Protein AF-0000000068386068 (afdb_homodimer)

Nearest PDB structures (foldseek):
  3fgy-assembly1_B  TM=9.500E-01  e=4.836E-11  Paraburkholderia xenovorans LB400
  3dm8-assembly1_A-2  TM=8.246E-01  e=1.909E-09  Rhodopseudomonas palustris
  7vx2-assembly1_A  TM=8.074E-01  e=4.647E-09  Rhodococcus erythropolis
  7vwd-assembly1_D  TM=8.186E-01  e=6.632E-09  Rhodococcus erythropolis
  7vwd-assembly2_C  TM=7.713E-01  e=2.444E-08  Rhodococcus erythropolis

Secondary structure (DSSP, 8-state):
-----PPPHHHHHHHHHHHHHTT-HHHHHHTEEEEEEEEE-S-TTSTT-EEEEHHHHHHHHHHHHHHHEEEEEEEEEEEEEETTEEEEEEEEEEEETTT--EEEEEEEEEEEEETTEEEEEEEEEBHHHHHHHHS--/-----PPPHHHHHHHHHHHHHTT-HHHHHHTEEEEEEEEE-S-TTSTT-EEEEHHHHHHHHHHHHHHHEEEEEEEEEEEEEETTEEEEEEEEEEEETTT--EEEEEEEEEEEEETTEEEEEEEEEBHHHHHHHHS--

InterPro domains:
  IPR032710 NTF2-like domain superfamily [SSF54427] (7-135)
  IPR037401 SnoaL-like domain [PF12680] (13-120)

Structure (mmCIF, N/CA/C/O backbone):
data_AF-0000000068386068-model_v1
#
loop_
_entity.id
_entity.type
_entity.pdbx_description
1 polymer 'SnoaL-like domain-containing protein'
#
loop_
_atom_site.group_PDB
_atom_site.id
_atom_site.type_symbol
_atom_site.label_atom_id
_atom_site.label_alt_id
_atom_site.label_comp_id
_atom_site.label_asym_id
_atom_site.label_entity_id
_atom_site.label_seq_id
_atom_site.pdbx_PDB_ins_code
_atom_site.Cartn_x
_atom_site.Cartn_y
_atom_site.Cartn_z
_atom_site.occupancy
_atom_site.B_iso_or_equiv
_atom_site.auth_seq_id
_atom_site.auth_comp_id
_atom_site.auth_asym_id
_atom_site.auth_atom_id
_atom_site.pdbx_PDB_model_num
ATOM 1 N N . MET A 1 1 ? -37.094 -17.844 -14.398 1 37.16 1 MET A N 1
ATOM 2 C CA . MET A 1 1 ? -36 -16.906 -14.68 1 37.16 1 MET A CA 1
ATOM 3 C C . MET A 1 1 ? -34.875 -17.094 -13.688 1 37.16 1 MET A C 1
ATOM 5 O O . MET A 1 1 ? -35 -16.797 -12.5 1 37.16 1 MET A O 1
ATOM 9 N N . THR A 1 2 ? -34.25 -18.188 -13.617 1 42.31 2 THR A N 1
ATOM 10 C CA . THR A 1 2 ? -33.281 -18.594 -12.617 1 42.31 2 THR A CA 1
ATOM 11 C C . THR A 1 2 ? -32.312 -17.453 -12.297 1 42.31 2 THR A C 1
ATOM 13 O O . THR A 1 2 ? -31.625 -16.953 -13.188 1 42.31 2 THR A O 1
ATOM 16 N N . THR A 1 3 ? -32.656 -16.453 -11.633 1 43.44 3 THR A N 1
ATOM 17 C CA . THR A 1 3 ? -31.953 -15.227 -11.297 1 43.44 3 THR A CA 1
ATOM 18 C C . THR A 1 3 ? -30.484 -15.523 -10.992 1 43.44 3 THR A C 1
ATOM 20 O O . THR A 1 3 ? -30.172 -16.234 -10.031 1 43.44 3 THR A O 1
ATOM 23 N N . TYR A 1 4 ? -29.656 -16.109 -11.836 1 48.09 4 TYR A N 1
ATOM 24 C CA . TYR A 1 4 ? -28.234 -16.359 -11.734 1 48.09 4 TYR A CA 1
ATOM 25 C C . TYR A 1 4 ? -27.531 -15.242 -10.969 1 48.09 4 TYR A C 1
ATOM 27 O O . TYR A 1 4 ? -27.594 -14.078 -11.383 1 48.09 4 TYR A O 1
ATOM 35 N N . THR A 1 5 ? -27.734 -14.914 -9.75 1 61.75 5 THR A N 1
ATOM 36 C CA . THR A 1 5 ? -27.297 -13.836 -8.875 1 61.75 5 THR A CA 1
ATOM 37 C C . THR A 1 5 ? -25.797 -13.609 -9.016 1 61.75 5 THR A C 1
ATOM 39 O O . THR A 1 5 ? -25 -14.516 -8.766 1 61.75 5 THR A O 1
ATOM 42 N N . GLU A 1 6 ? -25.453 -12.797 -10 1 82.44 6 GLU A N 1
ATOM 43 C CA . GLU A 1 6 ? -24.078 -12.43 -10.336 1 82.44 6 GLU A CA 1
ATOM 44 C C . GLU A 1 6 ? -23.297 -11.992 -9.094 1 82.44 6 GLU A C 1
ATOM 46 O O . GLU A 1 6 ? -23.859 -11.336 -8.211 1 82.44 6 GLU A O 1
ATOM 51 N N . MET A 1 7 ? -22.25 -12.703 -8.883 1 92.31 7 MET A N 1
ATOM 52 C CA . MET A 1 7 ? -21.391 -12.359 -7.762 1 92.31 7 MET A CA 1
ATOM 53 C C . MET A 1 7 ? -21.094 -10.867 -7.734 1 92.31 7 MET A C 1
ATOM 55 O O . MET A 1 7 ? -20.875 -10.25 -8.781 1 92.31 7 MET A O 1
ATOM 59 N N . THR A 1 8 ? -21.234 -10.227 -6.535 1 96.25 8 THR A N 1
ATOM 60 C CA . THR A 1 8 ? -20.719 -8.875 -6.371 1 96.25 8 THR A CA 1
ATOM 61 C C . THR A 1 8 ? -19.203 -8.844 -6.566 1 96.25 8 THR A C 1
ATOM 63 O O . THR A 1 8 ? -18.547 -9.883 -6.48 1 96.25 8 THR A O 1
ATOM 66 N N . PRO A 1 9 ? -18.734 -7.711 -6.844 1 97.81 9 PRO A N 1
ATOM 67 C CA . PRO A 1 9 ? -17.281 -7.629 -6.957 1 97.81 9 PRO A CA 1
ATOM 68 C C . PRO A 1 9 ? -16.562 -8.164 -5.719 1 97.81 9 PRO A C 1
ATOM 70 O O . PRO A 1 9 ? -15.547 -8.852 -5.844 1 97.81 9 PRO A O 1
ATOM 73 N N . THR A 1 10 ? -17.047 -7.859 -4.543 1 97.81 10 THR A N 1
ATOM 74 C CA . THR A 1 10 ? -16.453 -8.367 -3.316 1 97.81 10 THR A CA 1
ATOM 75 C C . THR A 1 10 ? -16.469 -9.898 -3.307 1 97.81 10 THR A C 1
ATOM 77 O O . THR A 1 10 ? -15.461 -10.523 -2.951 1 97.81 10 THR A O 1
ATOM 80 N N . GLN A 1 11 ? -17.547 -10.484 -3.648 1 97.56 11 GLN A N 1
ATOM 81 C CA . GLN A 1 11 ? -17.641 -11.938 -3.686 1 97.56 11 GLN A CA 1
ATOM 82 C C . GLN A 1 11 ? -16.656 -12.531 -4.688 1 97.56 11 GLN A C 1
ATOM 84 O O . GLN A 1 11 ? -16.062 -13.578 -4.43 1 97.56 11 GLN A O 1
ATOM 89 N N . VAL A 1 12 ? -16.562 -11.867 -5.855 1 98 12 VAL A N 1
ATOM 90 C CA . VAL A 1 12 ? -15.617 -12.305 -6.871 1 98 12 VAL A CA 1
ATOM 91 C C . VAL A 1 12 ? -14.203 -12.305 -6.293 1 98 12 VAL A C 1
ATOM 93 O O . VAL A 1 12 ? -13.484 -13.297 -6.402 1 98 12 VAL A O 1
ATOM 96 N N . VAL A 1 13 ? -13.781 -11.25 -5.645 1 98.38 13 VAL A N 1
ATOM 97 C CA . VAL A 1 13 ? -12.43 -11.094 -5.109 1 98.38 13 VAL A CA 1
ATOM 98 C C . VAL A 1 13 ? -12.219 -12.07 -3.953 1 98.38 13 VAL A C 1
ATOM 100 O O . VAL A 1 13 ? -11.141 -12.656 -3.816 1 98.38 13 VAL A O 1
ATOM 103 N N . GLN A 1 14 ? -13.227 -12.219 -3.131 1 97.06 14 GLN A N 1
ATOM 104 C CA . GLN A 1 14 ? -13.125 -13.172 -2.031 1 97.06 14 GLN A CA 1
ATOM 105 C C . GLN A 1 14 ? -12.93 -14.594 -2.551 1 97.06 14 GLN A C 1
ATOM 107 O O . GLN A 1 14 ? -12.133 -15.359 -1.997 1 97.06 14 GLN A O 1
ATOM 112 N N . HIS A 1 15 ? -13.648 -14.914 -3.566 1 96.94 15 HIS A N 1
ATOM 113 C CA . HIS A 1 15 ? -13.477 -16.219 -4.184 1 96.94 15 HIS A CA 1
ATOM 114 C C . HIS A 1 15 ? -12.07 -16.391 -4.746 1 96.94 15 HIS A C 1
ATOM 116 O O . HIS A 1 15 ? -11.438 -17.438 -4.535 1 96.94 15 HIS A O 1
ATOM 122 N N . TYR A 1 16 ? -11.625 -15.383 -5.438 1 97.5 16 TYR A N 1
ATOM 123 C CA . TYR A 1 16 ? -10.258 -15.375 -5.934 1 97.5 16 TYR A CA 1
ATOM 124 C C . TYR A 1 16 ? -9.266 -15.609 -4.801 1 97.5 16 TYR A C 1
ATOM 126 O O . TYR A 1 16 ? -8.383 -16.469 -4.902 1 97.5 16 TYR A O 1
ATOM 134 N N . LEU A 1 17 ? -9.398 -14.922 -3.721 1 95.62 17 LEU A N 1
ATOM 135 C CA . LEU A 1 17 ? -8.469 -15.023 -2.602 1 95.62 17 LEU A CA 1
ATOM 136 C C . LEU A 1 17 ? -8.516 -16.406 -1.982 1 95.62 17 LEU A C 1
ATOM 138 O O . LEU A 1 17 ? -7.48 -16.953 -1.593 1 95.62 17 LEU A O 1
ATOM 142 N N . GLU A 1 18 ? -9.688 -16.953 -1.862 1 95.19 18 GLU A N 1
ATOM 143 C CA . GLU A 1 18 ? -9.844 -18.297 -1.304 1 95.19 18 GLU A CA 1
ATOM 144 C C . GLU A 1 18 ? -9.078 -19.328 -2.125 1 95.19 18 GLU A C 1
ATOM 146 O O . GLU A 1 18 ? -8.359 -20.156 -1.568 1 95.19 18 GLU A O 1
ATOM 151 N N . THR A 1 19 ? -9.227 -19.25 -3.414 1 95.31 19 THR A N 1
ATOM 152 C CA . THR A 1 19 ? -8.539 -20.188 -4.289 1 95.31 19 THR A CA 1
ATOM 153 C C . THR A 1 19 ? -7.027 -19.953 -4.262 1 95.31 19 THR A C 1
ATOM 155 O O . THR A 1 19 ? -6.246 -20.906 -4.309 1 95.31 19 THR A O 1
ATOM 158 N N . PHE A 1 20 ? -6.656 -18.688 -4.168 1 93.44 20 PHE A N 1
ATOM 159 C CA . PHE A 1 20 ? -5.246 -18.328 -4.098 1 93.44 20 PHE A CA 1
ATOM 160 C C . PHE A 1 20 ? -4.598 -18.906 -2.85 1 93.44 20 PHE A C 1
ATOM 162 O O . PHE A 1 20 ? -3.547 -19.547 -2.93 1 93.44 20 PHE A O 1
ATOM 169 N N . PHE A 1 21 ? -5.254 -18.844 -1.709 1 89.81 21 PHE A N 1
ATOM 170 C CA . PHE A 1 21 ? -4.699 -19.281 -0.433 1 89.81 21 PHE A CA 1
ATOM 171 C C . PHE A 1 21 ? -4.711 -20.797 -0.33 1 89.81 21 PHE A C 1
ATOM 173 O O . PHE A 1 21 ? -3.902 -21.391 0.394 1 89.81 21 PHE A O 1
ATOM 180 N N . LYS A 1 22 ? -5.559 -21.422 -1.056 1 92.12 22 LYS A N 1
ATOM 181 C CA . LYS A 1 22 ? -5.598 -22.875 -1.104 1 92.12 22 LYS A CA 1
ATOM 182 C C . LYS A 1 22 ? -4.562 -23.422 -2.084 1 92.12 22 LYS A C 1
ATOM 184 O O . LYS A 1 22 ? -4.41 -24.641 -2.225 1 92.12 22 LYS A O 1
ATOM 189 N N . LYS A 1 23 ? -3.928 -22.578 -2.771 1 92.38 23 LYS A N 1
ATOM 190 C CA . LYS A 1 23 ? -2.863 -22.891 -3.715 1 92.38 23 LYS A CA 1
ATOM 191 C C . LYS A 1 23 ? -3.395 -23.734 -4.879 1 92.38 23 LYS A C 1
ATOM 193 O O . LYS A 1 23 ? -2.699 -24.609 -5.387 1 92.38 23 LYS A O 1
ATOM 198 N N . ASP A 1 24 ? -4.652 -23.469 -5.164 1 94.81 24 ASP A N 1
ATOM 199 C CA . ASP A 1 24 ? -5.242 -24.078 -6.348 1 94.81 24 ASP A CA 1
ATOM 200 C C . ASP A 1 24 ? -5.012 -23.219 -7.586 1 94.81 24 ASP A C 1
ATOM 202 O O . ASP A 1 24 ? -5.84 -22.359 -7.91 1 94.81 24 ASP A O 1
ATOM 206 N N . VAL A 1 25 ? -3.975 -23.469 -8.336 1 96.56 25 VAL A N 1
ATOM 207 C CA . VAL A 1 25 ? -3.504 -22.594 -9.414 1 96.56 25 VAL A CA 1
ATOM 208 C C . VAL A 1 25 ? -4.566 -22.5 -10.5 1 96.56 25 VAL A C 1
ATOM 210 O O . VAL A 1 25 ? -4.934 -21.406 -10.922 1 96.56 25 VAL A O 1
ATOM 213 N N . GLU A 1 26 ? -5.074 -23.578 -10.922 1 97.31 26 GLU A N 1
ATOM 214 C CA . GLU A 1 26 ? -6.031 -23.578 -12.023 1 97.31 26 GLU A CA 1
ATOM 215 C C . GLU A 1 26 ? -7.312 -22.844 -11.641 1 97.31 26 GLU A C 1
ATOM 217 O O . GLU A 1 26 ? -7.82 -22.031 -12.422 1 97.31 26 GLU A O 1
ATOM 222 N N . LYS A 1 27 ? -7.84 -23.094 -10.5 1 97.69 27 LYS A N 1
ATOM 223 C CA . LYS A 1 27 ? -9.047 -22.406 -10.062 1 97.69 27 LYS A CA 1
ATOM 224 C C . LYS A 1 27 ? -8.797 -20.922 -9.891 1 97.69 27 LYS A C 1
ATOM 226 O O . LYS A 1 27 ? -9.68 -20.094 -10.148 1 97.69 27 LYS A O 1
ATOM 231 N N . THR A 1 28 ? -7.605 -20.578 -9.383 1 97.88 28 THR A N 1
ATOM 232 C CA . THR A 1 28 ? -7.258 -19.156 -9.234 1 97.88 28 THR A CA 1
ATOM 233 C C . THR A 1 28 ? -7.242 -18.469 -10.594 1 97.88 28 THR A C 1
ATOM 235 O O . THR A 1 28 ? -7.828 -17.391 -10.75 1 97.88 28 THR A O 1
ATOM 238 N N . LEU A 1 29 ? -6.621 -19.141 -11.547 1 98.38 29 LEU A N 1
ATOM 239 C CA . LEU A 1 29 ? -6.523 -18.547 -12.875 1 98.38 29 LEU A CA 1
ATOM 240 C C . LEU A 1 29 ? -7.906 -18.391 -13.508 1 98.38 29 LEU A C 1
ATOM 242 O O . LEU A 1 29 ? -8.148 -17.438 -14.258 1 98.38 29 LEU A O 1
ATOM 246 N N . GLN A 1 30 ? -8.844 -19.219 -13.188 1 97.94 30 GLN A N 1
ATOM 247 C CA . GLN A 1 30 ? -10.203 -19.141 -13.703 1 97.94 30 GLN A CA 1
ATOM 248 C C . GLN A 1 30 ? -10.938 -17.938 -13.148 1 97.94 30 GLN A C 1
ATOM 250 O O . GLN A 1 30 ? -11.945 -17.484 -13.719 1 97.94 30 GLN A O 1
ATOM 255 N N . CYS A 1 31 ? -10.516 -17.406 -12.023 1 98.44 31 CYS A N 1
ATOM 256 C CA . CYS A 1 31 ? -11.117 -16.234 -11.414 1 98.44 31 CYS A CA 1
ATOM 257 C C . CYS A 1 31 ? -10.641 -14.961 -12.109 1 98.44 31 CYS A C 1
ATOM 259 O O . CYS A 1 31 ? -11.133 -13.867 -11.82 1 98.44 31 CYS A O 1
ATOM 261 N N . LEU A 1 32 ? -9.703 -15.062 -13.055 1 98.75 32 LEU A N 1
ATOM 262 C CA . LEU A 1 32 ? -9.094 -13.898 -13.688 1 98.75 32 LEU A CA 1
ATOM 263 C C . LEU A 1 32 ? -9.562 -13.758 -15.133 1 98.75 32 LEU A C 1
ATOM 265 O O . LEU A 1 32 ? -9.797 -14.758 -15.82 1 98.75 32 LEU A O 1
ATOM 269 N N . THR A 1 33 ? -9.68 -12.539 -15.602 1 98.75 33 THR A N 1
ATOM 270 C CA . THR A 1 33 ? -9.891 -12.328 -17.031 1 98.75 33 THR A CA 1
ATOM 271 C C . THR A 1 33 ? -8.656 -12.75 -17.828 1 98.75 33 THR A C 1
ATOM 273 O O . THR A 1 33 ? -7.551 -12.805 -17.281 1 98.75 33 THR A O 1
ATOM 276 N N . GLU A 1 34 ? -8.766 -13.008 -19.078 1 98.38 34 GLU A N 1
ATOM 277 C CA . GLU A 1 34 ? -7.66 -13.445 -19.938 1 98.38 34 GLU A CA 1
ATOM 278 C C . GLU A 1 34 ? -6.586 -12.359 -20.031 1 98.38 34 GLU A C 1
ATOM 280 O O . GLU A 1 34 ? -5.395 -12.672 -20.141 1 98.38 34 GLU A O 1
ATOM 285 N N . ASP A 1 35 ? -7.016 -11.102 -19.938 1 98.62 35 ASP A N 1
ATOM 286 C CA . ASP A 1 35 ? -6.113 -9.969 -20.109 1 98.62 35 ASP A CA 1
ATOM 287 C C . ASP A 1 35 ? -5.797 -9.312 -18.766 1 98.62 35 ASP A C 1
ATOM 289 O O . ASP A 1 35 ? -5.523 -8.117 -18.703 1 98.62 35 ASP A O 1
ATOM 293 N N . VAL A 1 36 ? -5.887 -10.047 -17.719 1 98.88 36 VAL A N 1
ATOM 294 C CA . VAL A 1 36 ? -5.664 -9.516 -16.375 1 98.88 36 VAL A CA 1
ATOM 295 C C . VAL A 1 36 ? -4.332 -8.773 -16.312 1 98.88 36 VAL A C 1
ATOM 297 O O . VAL A 1 36 ? -3.348 -9.211 -16.922 1 98.88 36 VAL A O 1
ATOM 300 N N . VAL A 1 37 ? -4.309 -7.633 -15.695 1 98.88 37 VAL A N 1
ATOM 301 C CA . VAL A 1 37 ? -3.098 -6.887 -15.367 1 98.88 37 VAL A CA 1
ATOM 302 C C . VAL A 1 37 ? -2.738 -7.098 -13.898 1 98.88 37 VAL A C 1
ATOM 304 O O . VAL A 1 37 ? -3.553 -6.832 -13.016 1 98.88 37 VAL A O 1
ATOM 307 N N . TRP A 1 38 ? -1.548 -7.582 -13.656 1 98.69 38 TRP A N 1
ATOM 308 C CA . TRP A 1 38 ? -1.066 -7.98 -12.336 1 98.69 38 TRP A CA 1
ATOM 309 C C . TRP A 1 38 ? 0.192 -7.203 -11.961 1 98.69 38 TRP A C 1
ATOM 311 O O . TRP A 1 38 ? 1.246 -7.387 -12.57 1 98.69 38 TRP A O 1
ATOM 321 N N . LYS A 1 39 ? 0.017 -6.395 -10.883 1 98.81 39 LYS A N 1
ATOM 322 C CA . LYS A 1 39 ? 1.083 -5.445 -10.578 1 98.81 39 LYS A CA 1
ATOM 323 C C . LYS A 1 39 ? 1.538 -5.586 -9.125 1 98.81 39 LYS A C 1
ATOM 325 O O . LYS A 1 39 ? 0.711 -5.621 -8.211 1 98.81 39 LYS A O 1
ATOM 330 N N . VAL A 1 40 ? 2.787 -5.715 -8.914 1 98.62 40 VAL A N 1
ATOM 331 C CA . VAL A 1 40 ? 3.453 -5.59 -7.621 1 98.62 40 VAL A CA 1
ATOM 332 C C . VAL A 1 40 ? 4.668 -4.676 -7.75 1 98.62 40 VAL A C 1
ATOM 334 O O . VAL A 1 40 ? 5.617 -4.992 -8.469 1 98.62 40 VAL A O 1
ATOM 337 N N . GLN A 1 41 ? 4.715 -3.553 -7.121 1 97.94 41 GLN A N 1
ATOM 338 C CA . GLN A 1 41 ? 5.84 -2.625 -7.176 1 97.94 41 GLN A CA 1
ATOM 339 C C . GLN A 1 41 ? 6.918 -3.002 -6.164 1 97.94 41 GLN A C 1
ATOM 341 O O . GLN A 1 41 ? 6.625 -3.627 -5.141 1 97.94 41 GLN A O 1
ATOM 346 N N . GLY A 1 42 ? 8.156 -2.625 -6.457 1 98.5 42 GLY A N 1
ATOM 347 C CA . GLY A 1 42 ? 9.289 -2.906 -5.59 1 98.5 42 GLY A CA 1
ATOM 348 C C . GLY A 1 42 ? 10.586 -3.1 -6.348 1 98.5 42 GLY A C 1
ATOM 349 O O . GLY A 1 42 ? 10.758 -2.566 -7.445 1 98.5 42 GLY A O 1
ATOM 350 N N . ALA A 1 43 ? 11.422 -3.836 -5.734 1 98.56 43 ALA A N 1
ATOM 351 C CA . ALA A 1 43 ? 12.75 -4.062 -6.301 1 98.56 43 ALA A CA 1
ATOM 352 C C . ALA A 1 43 ? 12.711 -5.117 -7.402 1 98.56 43 ALA A C 1
ATOM 354 O O . ALA A 1 43 ? 12.25 -6.242 -7.176 1 98.56 43 ALA A O 1
ATOM 355 N N . SER A 1 44 ? 13.32 -4.805 -8.5 1 97.25 44 SER A N 1
ATOM 356 C CA . SER A 1 44 ? 13.211 -5.664 -9.672 1 97.25 44 SER A CA 1
ATOM 357 C C . SER A 1 44 ? 13.961 -6.977 -9.477 1 97.25 44 SER A C 1
ATOM 359 O O . SER A 1 44 ? 13.727 -7.949 -10.195 1 97.25 44 SER A O 1
ATOM 361 N N . ASP A 1 45 ? 14.828 -7.004 -8.531 1 96.81 45 ASP A N 1
ATOM 362 C CA . ASP A 1 45 ? 15.594 -8.227 -8.305 1 96.81 45 ASP A CA 1
ATOM 363 C C . ASP A 1 45 ? 14.867 -9.164 -7.34 1 96.81 45 ASP A C 1
ATOM 365 O O . ASP A 1 45 ? 15.359 -10.25 -7.031 1 96.81 45 ASP A O 1
ATOM 369 N N . VAL A 1 46 ? 13.789 -8.812 -6.82 1 98.06 46 VAL A N 1
ATOM 370 C CA . VAL A 1 46 ? 12.906 -9.695 -6.062 1 98.06 46 VAL A CA 1
ATOM 371 C C . VAL A 1 46 ? 11.969 -10.438 -7.016 1 98.06 46 VAL A C 1
ATOM 373 O O . VAL A 1 46 ? 11.281 -9.82 -7.828 1 98.06 46 VAL A O 1
ATOM 376 N N . PRO A 1 47 ? 11.891 -11.664 -6.973 1 97 47 PRO A N 1
ATOM 377 C 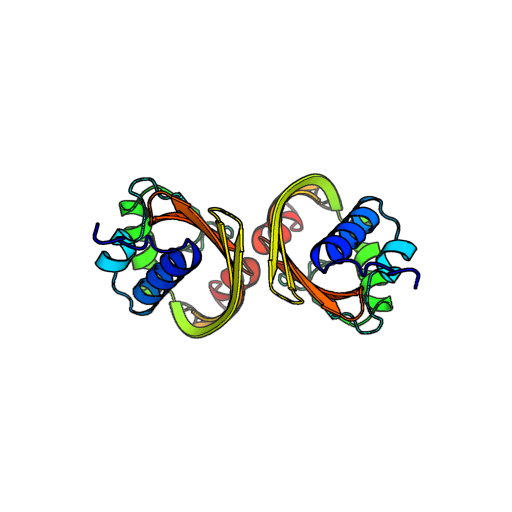CA . PRO A 1 47 ? 11.258 -12.492 -7.996 1 97 47 PRO A CA 1
ATOM 378 C C . PRO A 1 47 ? 9.789 -12.133 -8.219 1 97 47 PRO A C 1
ATOM 380 O O . PRO A 1 47 ? 9.266 -12.281 -9.328 1 97 47 PRO A O 1
ATOM 383 N N . THR A 1 48 ? 9.062 -11.688 -7.262 1 96.88 48 THR A N 1
ATOM 384 C CA . THR A 1 48 ? 7.621 -11.508 -7.344 1 96.88 48 THR A CA 1
ATOM 385 C C . THR A 1 48 ? 7.273 -10.055 -7.676 1 96.88 48 THR A C 1
ATOM 387 O O . THR A 1 48 ? 6.102 -9.68 -7.691 1 96.88 48 THR A O 1
ATOM 390 N N . ILE A 1 49 ? 8.297 -9.234 -7.898 1 98.44 49 ILE A N 1
ATOM 391 C CA . ILE A 1 49 ? 8.062 -7.828 -8.195 1 98.44 49 ILE A CA 1
ATOM 392 C C . ILE A 1 49 ? 7.945 -7.633 -9.703 1 98.44 49 ILE A C 1
ATOM 394 O O . ILE A 1 49 ? 8.664 -8.273 -10.477 1 98.44 49 ILE A O 1
ATOM 398 N N . GLY A 1 50 ? 7.004 -6.777 -10.117 1 98.06 50 GLY A N 1
ATOM 399 C CA . GLY A 1 50 ? 6.906 -6.402 -11.516 1 98.06 50 GLY A CA 1
ATOM 400 C C . GLY A 1 50 ? 5.48 -6.414 -12.039 1 98.06 50 GLY A C 1
ATOM 401 O O . GLY A 1 50 ? 4.531 -6.547 -11.266 1 98.06 50 GLY A O 1
ATOM 402 N N . LEU A 1 51 ? 5.395 -6.148 -13.312 1 98.44 51 LEU A N 1
ATOM 403 C CA . LEU A 1 51 ? 4.121 -6.105 -14.023 1 98.44 51 LEU A CA 1
ATOM 404 C C . LEU A 1 51 ? 3.943 -7.344 -14.898 1 98.44 51 LEU A C 1
ATOM 406 O O . LEU A 1 51 ? 4.84 -7.703 -15.664 1 98.44 51 LEU A O 1
ATOM 410 N N . ARG A 1 52 ? 2.82 -8.062 -14.672 1 98.56 52 ARG A N 1
ATOM 411 C CA . ARG A 1 52 ? 2.451 -9.227 -15.469 1 98.56 52 ARG A CA 1
ATOM 412 C C . ARG A 1 52 ? 1.171 -8.969 -16.266 1 98.56 52 ARG A C 1
ATOM 414 O O . ARG A 1 52 ? 0.277 -8.258 -15.789 1 98.56 52 ARG A O 1
ATOM 421 N N . HIS A 1 53 ? 1.152 -9.57 -17.422 1 98.69 53 HIS A N 1
ATOM 422 C CA . HIS A 1 53 ? -0.015 -9.453 -18.297 1 98.69 53 HIS A CA 1
ATOM 423 C C . HIS A 1 53 ? -0.537 -10.82 -18.703 1 98.69 53 HIS A C 1
ATOM 425 O O . HIS A 1 53 ? 0.203 -11.625 -19.281 1 98.69 53 HIS A O 1
ATOM 431 N N . GLY A 1 54 ? -1.816 -11.008 -18.375 1 98.75 54 GLY A N 1
ATOM 432 C CA . GLY A 1 54 ? -2.473 -12.234 -18.812 1 98.75 54 GLY A CA 1
ATOM 433 C C . GLY A 1 54 ? -2.277 -13.383 -17.844 1 98.75 54 GLY A C 1
ATOM 434 O O . GLY A 1 54 ? -1.396 -13.336 -16.984 1 98.75 54 GLY A O 1
ATOM 435 N N . ARG A 1 55 ? -3.1 -14.43 -18.031 1 98.56 55 ARG A N 1
ATOM 436 C CA . ARG A 1 55 ? -3.166 -15.555 -17.109 1 98.56 55 ARG A CA 1
ATOM 437 C C . ARG A 1 55 ? -1.86 -16.344 -17.109 1 98.56 55 ARG A C 1
ATOM 439 O O . ARG A 1 55 ? -1.427 -16.844 -16.062 1 98.56 55 ARG A O 1
ATOM 446 N N . ASP A 1 56 ? -1.224 -16.438 -18.234 1 98.31 56 ASP A N 1
ATOM 447 C CA . ASP A 1 56 ? 0.006 -17.219 -18.312 1 98.31 56 ASP A CA 1
ATOM 448 C C . ASP A 1 56 ? 1.11 -16.594 -17.469 1 98.31 56 ASP A C 1
ATOM 450 O O . ASP A 1 56 ? 1.8 -17.297 -16.734 1 98.31 56 ASP A O 1
ATOM 454 N N . GLN A 1 57 ? 1.252 -15.312 -17.562 1 98.56 57 GLN A N 1
ATOM 455 C CA . GLN A 1 57 ? 2.283 -14.664 -16.75 1 98.56 57 GLN A CA 1
ATOM 456 C C . GLN A 1 57 ? 1.932 -14.703 -15.273 1 98.56 57 GLN A C 1
ATOM 458 O O . GLN A 1 57 ? 2.82 -14.781 -14.422 1 98.56 57 GLN A O 1
ATOM 463 N N . VAL A 1 58 ? 0.66 -14.625 -14.961 1 98.5 58 VAL A N 1
ATOM 464 C CA . VAL A 1 58 ? 0.244 -14.742 -13.57 1 98.5 58 VAL A CA 1
ATOM 465 C C . VAL A 1 58 ? 0.539 -16.141 -13.055 1 98.5 58 VAL A C 1
ATOM 467 O O . VAL A 1 58 ? 0.973 -16.312 -11.914 1 98.5 58 VAL A O 1
ATOM 470 N N . ARG A 1 59 ? 0.312 -17.141 -13.922 1 98.12 59 ARG A N 1
ATOM 471 C CA . ARG A 1 59 ? 0.685 -18.5 -13.57 1 98.12 59 ARG A CA 1
ATOM 472 C C . ARG A 1 59 ? 2.16 -18.578 -13.195 1 98.12 59 ARG A C 1
ATOM 474 O O . ARG A 1 59 ? 2.516 -19.188 -12.18 1 98.12 59 ARG A O 1
ATOM 481 N N . ASP A 1 60 ? 2.99 -18 -14.016 1 97.69 60 ASP A N 1
ATOM 482 C CA . ASP A 1 60 ? 4.426 -17.984 -13.742 1 97.69 60 ASP A CA 1
ATOM 483 C C . ASP A 1 60 ? 4.715 -17.312 -12.398 1 97.69 60 ASP A C 1
ATOM 485 O O . ASP A 1 60 ? 5.562 -17.781 -11.633 1 97.69 60 ASP A O 1
ATOM 489 N N . TRP A 1 61 ? 4.07 -16.203 -12.164 1 97.25 61 TRP A N 1
ATOM 490 C CA . TRP A 1 61 ? 4.227 -15.484 -10.906 1 97.25 61 TRP A CA 1
ATOM 491 C C . TRP A 1 61 ? 3.824 -16.359 -9.727 1 97.25 61 TRP A C 1
ATOM 493 O O . TRP A 1 61 ? 4.531 -16.422 -8.719 1 97.25 61 TRP A O 1
ATOM 503 N N . MET A 1 62 ? 2.68 -17.031 -9.82 1 97 62 MET A N 1
ATOM 504 C CA . MET A 1 62 ? 2.176 -17.891 -8.75 1 97 62 MET A CA 1
ATOM 505 C C . MET A 1 62 ? 3.162 -19.016 -8.43 1 97 62 MET A C 1
ATOM 507 O O . MET A 1 62 ? 3.283 -19.438 -7.281 1 97 62 MET A O 1
ATOM 511 N N . ALA A 1 63 ? 3.887 -19.422 -9.438 1 96.25 63 ALA A N 1
ATOM 512 C CA . ALA A 1 63 ? 4.855 -20.5 -9.258 1 96.25 63 ALA A CA 1
ATOM 513 C C . ALA A 1 63 ? 6.066 -20.016 -8.461 1 96.25 63 ALA A C 1
ATOM 515 O O . ALA A 1 63 ? 6.762 -20.812 -7.832 1 96.25 63 ALA A O 1
ATOM 516 N N . LEU A 1 64 ? 6.301 -18.766 -8.484 1 96.38 64 LEU A N 1
ATOM 517 C CA . LEU A 1 64 ? 7.453 -18.203 -7.793 1 96.38 64 LEU A CA 1
ATOM 518 C C . LEU A 1 64 ? 7.199 -18.109 -6.289 1 96.38 64 LEU A C 1
ATOM 520 O O . LEU A 1 64 ? 8.141 -18.156 -5.492 1 96.38 64 LEU A O 1
ATOM 524 N N . PHE A 1 65 ? 6.008 -18 -5.898 1 94.69 65 PHE A N 1
ATOM 525 C CA . PHE A 1 65 ? 5.672 -17.688 -4.516 1 94.69 65 PHE A CA 1
ATOM 526 C C . PHE A 1 65 ? 6.086 -18.812 -3.58 1 94.69 65 PHE A C 1
ATOM 528 O O . PHE A 1 65 ? 6.875 -18.594 -2.656 1 94.69 65 PHE A O 1
ATOM 535 N N . PRO A 1 66 ? 5.684 -20.094 -3.832 1 93.75 66 PRO A N 1
ATOM 536 C CA . PRO A 1 66 ? 6.047 -21.156 -2.895 1 93.75 66 PRO A CA 1
ATOM 537 C C . PRO A 1 66 ? 7.543 -21.453 -2.895 1 93.75 66 PRO A C 1
ATOM 539 O O . PRO A 1 66 ? 8.062 -22.016 -1.927 1 93.75 66 PRO A O 1
ATOM 542 N N . VAL A 1 67 ? 8.25 -21.078 -3.941 1 96.44 67 VAL A N 1
ATOM 543 C CA . VAL A 1 67 ? 9.688 -21.297 -4.043 1 96.44 67 VAL A CA 1
ATOM 544 C C . VAL A 1 67 ? 10.43 -20.297 -3.16 1 96.44 67 VAL A C 1
ATOM 546 O O . VAL A 1 67 ? 11.453 -20.625 -2.562 1 96.44 67 VAL A O 1
ATOM 549 N N . ASN A 1 68 ? 9.805 -19.172 -2.98 1 98.06 68 ASN A N 1
ATOM 550 C CA . ASN A 1 68 ? 10.562 -18.078 -2.369 1 98.06 68 ASN A CA 1
ATOM 551 C C . ASN A 1 68 ? 10.016 -17.719 -0.988 1 98.06 68 ASN A C 1
ATOM 553 O O . ASN A 1 68 ? 10.734 -17.156 -0.159 1 98.06 68 ASN A O 1
ATOM 557 N N . PHE A 1 69 ? 8.789 -18.062 -0.752 1 97.69 69 PHE A N 1
ATOM 558 C CA . PHE A 1 69 ? 8.125 -17.594 0.459 1 97.69 69 PHE A CA 1
ATOM 559 C C . PHE A 1 69 ? 7.535 -18.766 1.241 1 97.69 69 PHE A C 1
ATOM 561 O O . PHE A 1 69 ? 7 -19.703 0.653 1 97.69 69 PHE A O 1
ATOM 568 N N . GLU A 1 70 ? 7.594 -18.688 2.525 1 97.69 70 GLU A N 1
ATOM 569 C CA . GLU A 1 70 ? 6.82 -19.484 3.477 1 97.69 70 GLU A CA 1
ATOM 570 C C . GLU A 1 70 ? 5.805 -18.625 4.219 1 97.69 70 GLU A C 1
ATOM 572 O O . GLU A 1 70 ? 6.168 -17.859 5.117 1 97.69 70 GLU A O 1
ATOM 577 N N . PRO A 1 71 ? 4.574 -18.719 3.824 1 96.88 71 PRO A N 1
ATOM 578 C CA . PRO A 1 71 ? 3.568 -17.938 4.551 1 96.88 71 PRO A CA 1
ATOM 579 C C . PRO A 1 71 ? 3.434 -18.359 6.012 1 96.88 71 PRO A C 1
ATOM 581 O O . PRO A 1 71 ? 3.311 -19.562 6.301 1 96.88 71 PRO A O 1
ATOM 584 N N . LEU A 1 72 ? 3.445 -17.406 6.918 1 98 72 LEU A N 1
ATOM 585 C CA . LEU A 1 72 ? 3.342 -17.703 8.344 1 98 72 LEU A CA 1
ATOM 586 C C . LEU A 1 72 ? 2.031 -17.156 8.914 1 98 72 LEU A C 1
ATOM 588 O O . LEU A 1 72 ? 1.425 -17.781 9.781 1 98 72 LEU A O 1
ATOM 592 N N . ASP A 1 73 ? 1.64 -16.031 8.453 1 97.69 73 ASP A N 1
ATOM 593 C CA . ASP A 1 73 ? 0.4 -15.391 8.891 1 97.69 73 ASP A CA 1
ATOM 594 C C . ASP A 1 73 ? -0.146 -14.461 7.812 1 97.69 73 ASP A C 1
ATOM 596 O O . ASP A 1 73 ? 0.621 -13.867 7.047 1 97.69 73 ASP A O 1
ATOM 600 N N . PHE A 1 74 ? -1.415 -14.383 7.691 1 96.75 74 PHE A N 1
ATOM 601 C CA . PHE A 1 74 ? -2.123 -13.492 6.781 1 96.75 74 PHE A CA 1
ATOM 602 C C . PHE A 1 74 ? -3.479 -13.094 7.355 1 96.75 74 PHE A C 1
ATOM 604 O O . PHE A 1 74 ? -4.359 -13.938 7.527 1 96.75 74 PHE A O 1
ATOM 611 N N . GLN A 1 75 ? -3.664 -11.867 7.551 1 97.69 75 GLN A N 1
ATOM 612 C CA . GLN A 1 75 ? -4.879 -11.375 8.188 1 97.69 75 GLN A CA 1
ATOM 613 C C . GLN A 1 75 ? -5.539 -10.289 7.34 1 97.69 75 GLN A C 1
ATOM 615 O O . GLN A 1 75 ? -4.938 -9.242 7.082 1 97.69 75 GLN A O 1
ATOM 620 N N . VAL A 1 76 ? -6.715 -10.539 6.938 1 97.19 76 VAL A N 1
ATOM 621 C CA . VAL A 1 76 ? -7.539 -9.523 6.293 1 97.19 76 VAL A CA 1
ATOM 622 C C . VAL A 1 76 ? -8.242 -8.68 7.359 1 97.19 76 VAL A C 1
ATOM 624 O O . VAL A 1 76 ? -8.961 -9.219 8.211 1 97.19 76 VAL A O 1
ATOM 627 N N . GLU A 1 77 ? -7.977 -7.441 7.328 1 97.81 77 GLU A N 1
ATOM 628 C CA . GLU A 1 77 ? -8.602 -6.543 8.297 1 97.81 77 GLU A CA 1
ATOM 629 C C . GLU A 1 77 ? -9.969 -6.074 7.816 1 97.81 77 GLU A C 1
ATOM 631 O O . GLU A 1 77 ? -10.938 -6.09 8.57 1 97.81 77 GLU A O 1
ATOM 636 N N . ARG A 1 78 ? -10.047 -5.641 6.582 1 98 78 ARG A N 1
ATOM 637 C CA . ARG A 1 78 ? -11.273 -5.074 6.035 1 98 78 ARG A CA 1
ATOM 638 C C . ARG A 1 78 ? -11.281 -5.152 4.512 1 98 78 ARG A C 1
ATOM 640 O O . ARG A 1 78 ? -10.227 -5.105 3.877 1 98 78 ARG A O 1
ATOM 647 N N . THR A 1 79 ? -12.438 -5.297 3.941 1 98.19 79 THR A N 1
ATOM 648 C CA . THR A 1 79 ? -12.672 -5.258 2.502 1 98.19 79 THR A CA 1
ATOM 649 C C . THR A 1 79 ? -13.57 -4.082 2.131 1 98.19 79 THR A C 1
ATOM 651 O O . THR A 1 79 ? -14.562 -3.811 2.814 1 98.19 79 THR A O 1
ATOM 654 N N . PHE A 1 80 ? -13.18 -3.355 1.083 1 98.56 80 PHE A N 1
ATOM 655 C CA . PHE A 1 80 ? -13.914 -2.201 0.574 1 98.56 80 PHE A CA 1
ATOM 656 C C . PHE A 1 80 ? -14.352 -2.432 -0.867 1 98.56 80 PHE A C 1
ATOM 658 O O . PHE A 1 80 ? -13.594 -2.982 -1.671 1 98.56 80 PHE A O 1
ATOM 665 N N . GLU A 1 81 ? -15.555 -1.973 -1.133 1 98.06 81 GLU A N 1
ATOM 666 C CA . GLU A 1 81 ? -16.078 -2.076 -2.494 1 98.06 81 GLU A CA 1
ATOM 667 C C . GLU A 1 81 ? -16.578 -0.729 -2.996 1 98.06 81 GLU A C 1
ATOM 669 O O . GLU A 1 81 ? -17.219 0.015 -2.252 1 98.06 81 GLU A O 1
ATOM 674 N N . SER A 1 82 ? -16.219 -0.34 -4.168 1 97.19 82 SER A N 1
ATOM 675 C CA . SER A 1 82 ? -16.75 0.814 -4.887 1 97.19 82 SER A CA 1
ATOM 676 C C . SER A 1 82 ? -16.875 0.526 -6.379 1 97.19 82 SER A C 1
ATOM 678 O O . SER A 1 82 ? -15.898 0.641 -7.121 1 97.19 82 SER A O 1
ATOM 680 N N . GLY A 1 83 ? -18.062 0.281 -6.789 1 96.06 83 GLY A N 1
ATOM 681 C CA . GLY A 1 83 ? -18.266 -0.071 -8.188 1 96.06 83 GLY A CA 1
ATOM 682 C C . GLY A 1 83 ? -17.578 -1.37 -8.578 1 96.06 83 GLY A C 1
ATOM 683 O O . GLY A 1 83 ? -17.875 -2.422 -8 1 96.06 83 GLY A O 1
ATOM 684 N N . ASP A 1 84 ? -16.672 -1.23 -9.484 1 97.75 84 ASP A N 1
ATOM 685 C CA . ASP A 1 84 ? -16 -2.395 -10.055 1 97.75 84 ASP A CA 1
ATOM 686 C C . ASP A 1 84 ? -14.672 -2.666 -9.352 1 97.75 84 ASP A C 1
ATOM 688 O O . ASP A 1 84 ? -13.875 -3.494 -9.805 1 97.75 84 ASP A O 1
ATOM 692 N N . LYS A 1 85 ? -14.406 -1.957 -8.289 1 98.62 85 LYS A N 1
ATOM 693 C CA . LYS A 1 85 ? -13.125 -2.119 -7.602 1 98.62 85 LYS A CA 1
ATOM 694 C C . LYS A 1 85 ? -13.336 -2.588 -6.164 1 98.62 85 LYS A C 1
ATOM 696 O O . LYS A 1 85 ? -14.32 -2.217 -5.523 1 98.62 85 LYS A O 1
ATOM 701 N N . VAL A 1 86 ? -12.469 -3.379 -5.742 1 98.75 86 VAL A N 1
ATOM 702 C CA . VAL A 1 86 ? -12.406 -3.881 -4.375 1 98.75 86 VAL A CA 1
ATOM 703 C C . VAL A 1 86 ? -11.008 -3.67 -3.805 1 98.75 86 VAL A C 1
ATOM 705 O O . VAL A 1 86 ? -10.008 -3.918 -4.488 1 98.75 86 VAL A O 1
ATOM 708 N N . VAL A 1 87 ? -10.914 -3.143 -2.631 1 98.88 87 VAL A N 1
ATOM 709 C CA . VAL A 1 87 ? -9.656 -3.055 -1.905 1 98.88 87 VAL A CA 1
ATOM 710 C C . VAL A 1 87 ? -9.727 -3.904 -0.639 1 98.88 87 VAL A C 1
ATOM 712 O O . VAL A 1 87 ? -10.688 -3.811 0.126 1 98.88 87 VAL A O 1
ATOM 715 N N . ILE A 1 88 ? -8.766 -4.73 -0.469 1 98.69 88 ILE A N 1
ATOM 716 C CA . ILE A 1 88 ? -8.586 -5.492 0.762 1 98.69 88 ILE A CA 1
ATOM 717 C C . ILE A 1 88 ? -7.359 -4.984 1.51 1 98.69 88 ILE A C 1
ATOM 719 O O . ILE A 1 88 ? -6.293 -4.809 0.915 1 98.69 88 ILE A O 1
ATOM 723 N N . ILE A 1 89 ? -7.52 -4.715 2.77 1 98.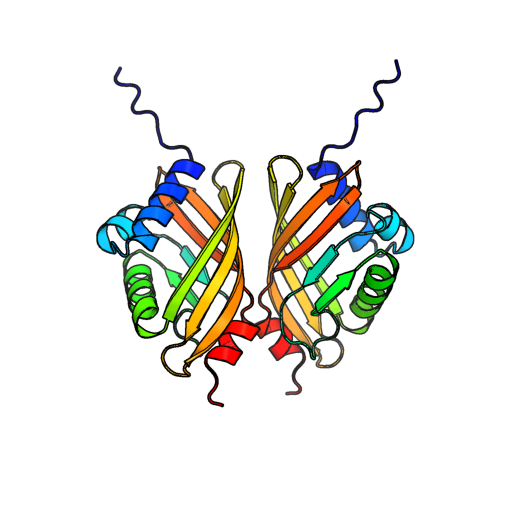88 89 ILE A N 1
ATOM 724 C CA . ILE A 1 89 ? -6.375 -4.301 3.572 1 98.88 89 ILE A CA 1
ATOM 725 C C . ILE A 1 89 ? -6.141 -5.305 4.695 1 98.88 89 ILE A C 1
ATOM 727 O O . ILE A 1 89 ? -7.055 -6.027 5.094 1 98.88 89 ILE A O 1
ATOM 731 N N . GLY A 1 90 ? -4.953 -5.387 5.188 1 98.56 90 GLY A N 1
ATOM 732 C CA . GLY A 1 90 ? -4.555 -6.277 6.266 1 98.56 90 GLY A CA 1
ATOM 733 C C . GLY A 1 90 ? -3.061 -6.266 6.527 1 98.56 90 GLY A C 1
ATOM 734 O O . GLY A 1 90 ? -2.389 -5.258 6.293 1 98.56 90 GLY A O 1
ATOM 735 N N . ASN A 1 91 ? -2.635 -7.309 7.129 1 98.81 91 ASN A N 1
ATOM 736 C CA . ASN A 1 91 ? -1.217 -7.52 7.395 1 98.81 91 ASN A CA 1
ATOM 737 C C . ASN A 1 91 ? -0.827 -8.984 7.23 1 98.81 91 ASN A C 1
ATOM 739 O O . ASN A 1 91 ? -1.688 -9.867 7.25 1 98.81 91 ASN A O 1
ATOM 743 N N . PHE A 1 92 ? 0.458 -9.188 7.012 1 98.5 92 PHE A N 1
ATOM 744 C CA . PHE A 1 92 ? 0.918 -10.562 6.84 1 98.5 92 PHE A CA 1
ATOM 745 C C . PHE A 1 92 ? 2.352 -10.719 7.336 1 98.5 92 PHE A C 1
ATOM 747 O O . PHE A 1 92 ? 3.023 -9.727 7.629 1 98.5 92 PHE A O 1
ATOM 754 N N . LYS A 1 93 ? 2.756 -11.961 7.582 1 98.75 93 LYS A N 1
ATOM 755 C CA . LYS A 1 93 ? 4.117 -12.391 7.883 1 98.75 93 LYS A CA 1
ATOM 756 C C . LYS A 1 93 ? 4.531 -13.57 7 1 98.75 93 LYS A C 1
ATOM 758 O O . LYS A 1 93 ? 3.818 -14.57 6.918 1 98.75 93 LYS A O 1
ATOM 763 N N . HIS A 1 94 ? 5.602 -13.406 6.246 1 98.5 94 HIS A N 1
ATOM 764 C CA . HIS A 1 94 ? 6.227 -14.477 5.473 1 98.5 94 HIS A CA 1
ATOM 765 C C . HIS A 1 94 ? 7.68 -14.68 5.891 1 98.5 94 HIS A C 1
ATOM 767 O O . HIS A 1 94 ? 8.312 -13.758 6.414 1 98.5 94 HIS A O 1
ATOM 773 N N . ARG A 1 95 ? 8.141 -15.875 5.723 1 98.75 95 ARG A N 1
ATOM 774 C CA . ARG A 1 95 ? 9.57 -16.156 5.805 1 98.75 95 ARG A CA 1
ATOM 775 C C . ARG A 1 95 ? 10.172 -16.344 4.414 1 98.75 95 ARG A C 1
ATOM 777 O O . ARG A 1 95 ? 9.633 -17.094 3.594 1 98.75 95 ARG A O 1
ATOM 784 N N . ILE A 1 96 ? 11.219 -15.602 4.152 1 98.69 96 ILE A N 1
ATOM 785 C CA . ILE A 1 96 ? 11.922 -15.773 2.887 1 98.69 96 ILE A CA 1
ATOM 786 C C . ILE A 1 96 ? 12.773 -17.031 2.936 1 98.69 96 ILE A C 1
ATOM 788 O O . ILE A 1 96 ? 13.656 -17.172 3.785 1 98.69 96 ILE A O 1
ATOM 792 N N . ARG A 1 97 ? 12.594 -17.906 2.029 1 98.25 97 ARG A N 1
ATOM 793 C CA . ARG A 1 97 ? 13.203 -19.234 2.109 1 98.25 97 ARG A CA 1
ATOM 794 C C . ARG A 1 97 ? 14.711 -19.156 1.903 1 98.25 97 ARG A C 1
ATOM 796 O O . ARG A 1 97 ? 15.477 -19.828 2.602 1 98.25 97 ARG A O 1
ATOM 803 N N . ARG A 1 98 ? 15.18 -18.344 1.025 1 97 98 ARG A N 1
ATOM 804 C CA . ARG A 1 98 ? 16.594 -18.281 0.663 1 97 98 ARG A CA 1
ATOM 805 C C . ARG A 1 98 ? 17.422 -17.719 1.807 1 97 98 ARG A C 1
ATOM 807 O O . ARG A 1 98 ? 18.562 -18.141 2.027 1 97 98 ARG A O 1
ATOM 814 N N . THR A 1 99 ? 16.891 -16.828 2.598 1 98.19 99 THR A N 1
ATOM 815 C CA . THR A 1 99 ? 17.688 -16.141 3.615 1 98.19 99 THR A CA 1
ATOM 816 C C . THR A 1 99 ? 17.266 -16.578 5.016 1 98.19 99 THR A C 1
ATOM 818 O O . THR A 1 99 ? 17.984 -16.344 5.988 1 98.19 99 THR A O 1
ATOM 821 N N . GLY A 1 100 ? 16.047 -17.078 5.082 1 98.31 100 GL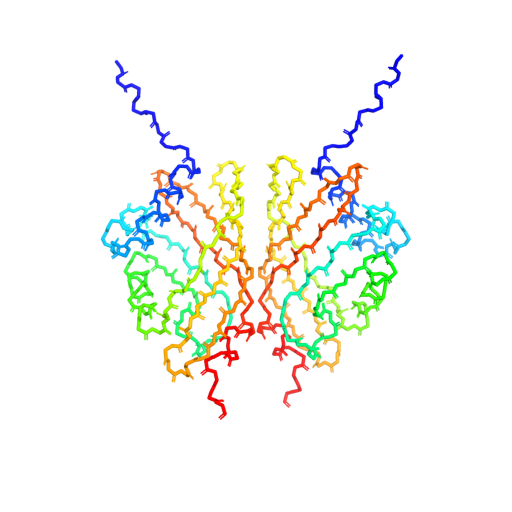Y A N 1
ATOM 822 C CA . GLY A 1 100 ? 15.492 -17.469 6.375 1 98.31 100 GLY A CA 1
ATOM 823 C C . GLY A 1 100 ? 14.93 -16.281 7.156 1 98.31 100 GLY A C 1
ATOM 824 O O . GLY A 1 100 ? 14.445 -16.453 8.273 1 98.31 100 GLY A O 1
ATOM 825 N N . LYS A 1 101 ? 14.93 -15.117 6.652 1 98.56 101 LYS A N 1
ATOM 826 C CA . LYS A 1 101 ? 14.484 -13.906 7.34 1 98.56 101 LYS A CA 1
ATOM 827 C C . LYS A 1 101 ? 12.969 -13.734 7.227 1 98.56 101 LYS A C 1
ATOM 829 O O . LYS A 1 101 ? 12.383 -14.062 6.191 1 98.56 101 LYS A O 1
ATOM 834 N N . ASP A 1 102 ? 12.367 -13.203 8.266 1 98.38 102 ASP A N 1
ATOM 835 C CA . ASP A 1 102 ? 10.945 -12.875 8.258 1 98.38 102 ASP A CA 1
ATOM 836 C C . ASP A 1 102 ? 10.703 -11.516 7.598 1 98.38 102 ASP A C 1
ATOM 838 O O . ASP A 1 102 ? 11.531 -10.609 7.711 1 98.38 102 ASP A O 1
ATOM 842 N N . PHE A 1 103 ? 9.641 -11.453 6.973 1 98.19 103 PHE A N 1
ATOM 843 C CA . PHE A 1 103 ? 9.117 -10.25 6.332 1 98.19 103 PHE A CA 1
ATOM 844 C C . PHE A 1 103 ? 7.691 -9.977 6.785 1 98.19 103 PHE A C 1
ATOM 846 O O . PHE A 1 103 ? 6.797 -10.797 6.574 1 98.19 103 PHE A O 1
ATOM 853 N N . VAL A 1 104 ? 7.473 -8.844 7.457 1 98.69 104 VAL A N 1
ATOM 854 C CA . VAL A 1 104 ? 6.16 -8.414 7.922 1 98.69 104 VAL A CA 1
ATOM 855 C C . VAL A 1 104 ? 5.746 -7.133 7.195 1 98.69 104 VAL A C 1
ATOM 857 O O . VAL A 1 104 ? 6.559 -6.23 7.004 1 98.69 104 VAL A O 1
ATOM 860 N N . SER A 1 105 ? 4.523 -7.051 6.828 1 98.81 105 SER A N 1
ATOM 861 C CA . SER A 1 105 ? 4.055 -5.875 6.105 1 98.81 105 SER A CA 1
ATOM 862 C C . SER A 1 105 ? 2.551 -5.688 6.266 1 98.81 105 SER A C 1
ATOM 864 O O . SER A 1 105 ? 1.799 -6.664 6.312 1 98.81 105 SER A O 1
ATOM 866 N N . ASP A 1 106 ? 2.102 -4.449 6.426 1 98.88 106 ASP A N 1
ATOM 867 C CA . ASP A 1 106 ? 0.737 -4.105 6.039 1 98.88 106 ASP A CA 1
ATOM 868 C C . ASP A 1 106 ? 0.57 -4.148 4.52 1 98.88 106 ASP A C 1
ATOM 870 O O . ASP A 1 106 ? 1.55 -4.043 3.779 1 98.88 106 ASP A O 1
ATOM 874 N N . PHE A 1 107 ? -0.688 -4.363 4.047 1 98.88 107 PHE A N 1
ATOM 875 C CA . PHE A 1 107 ? -0.87 -4.414 2.604 1 98.88 107 PHE A CA 1
ATOM 876 C C . PHE A 1 107 ? -2.219 -3.828 2.205 1 98.88 107 PHE A C 1
ATOM 878 O O . PHE A 1 107 ? -3.119 -3.707 3.039 1 98.88 107 PHE A O 1
ATOM 885 N N . ALA A 1 108 ? -2.318 -3.4 1.026 1 98.88 108 ALA A N 1
ATOM 886 C CA . ALA A 1 108 ? -3.547 -3.141 0.279 1 98.88 108 ALA A CA 1
ATOM 887 C C . ALA A 1 108 ? -3.547 -3.889 -1.051 1 98.88 108 ALA A C 1
ATOM 889 O O . ALA A 1 108 ? -2.652 -3.699 -1.878 1 98.88 108 ALA A O 1
ATOM 890 N N . ALA A 1 109 ? -4.496 -4.758 -1.245 1 98.81 109 ALA A N 1
ATOM 891 C CA . ALA A 1 109 ? -4.758 -5.41 -2.525 1 98.81 109 ALA A CA 1
ATOM 892 C C . ALA A 1 109 ? -5.902 -4.727 -3.266 1 98.81 109 ALA A C 1
ATOM 894 O O . ALA A 1 109 ? -7.051 -4.754 -2.814 1 98.81 109 ALA A O 1
ATOM 895 N N . ILE A 1 110 ? -5.602 -4.082 -4.352 1 98.94 110 ILE A N 1
ATOM 896 C CA . ILE A 1 110 ? -6.57 -3.35 -5.168 1 98.94 110 ILE A CA 1
ATOM 897 C C . ILE A 1 110 ? -6.969 -4.191 -6.375 1 98.94 110 ILE A C 1
ATOM 899 O O . ILE A 1 110 ? -6.129 -4.531 -7.211 1 98.94 110 ILE A O 1
ATOM 903 N N . CYS A 1 111 ? -8.25 -4.492 -6.48 1 98.88 111 CYS A N 1
ATOM 904 C CA . CYS A 1 111 ? -8.742 -5.367 -7.539 1 98.88 111 CYS A CA 1
ATOM 905 C C . CYS A 1 111 ? -9.805 -4.668 -8.375 1 98.88 111 CYS A C 1
ATOM 907 O O . CYS A 1 111 ? -10.664 -3.967 -7.836 1 98.88 111 CYS A O 1
ATOM 909 N N . SER A 1 112 ? -9.68 -4.789 -9.633 1 98.88 112 SER A N 1
ATOM 910 C CA . SER A 1 112 ? -10.781 -4.469 -10.531 1 98.88 112 SER A CA 1
ATOM 911 C C . SER A 1 112 ? -11.516 -5.727 -10.992 1 98.88 112 SER A C 1
ATOM 913 O O . SER A 1 112 ? -10.883 -6.762 -11.227 1 98.88 112 SER A O 1
ATOM 915 N N . VAL A 1 113 ? -12.836 -5.656 -11.086 1 98.75 113 VAL A N 1
ATOM 916 C CA . VAL A 1 113 ? -13.664 -6.789 -11.484 1 98.75 113 VAL A CA 1
ATOM 917 C C . VAL A 1 113 ? -14.398 -6.461 -12.781 1 98.75 113 VAL A C 1
ATOM 919 O O . VAL A 1 113 ? -14.961 -5.375 -12.93 1 98.75 113 VAL A O 1
ATOM 922 N N . ARG A 1 114 ? -14.289 -7.266 -13.719 1 98.38 114 ARG A N 1
ATOM 923 C CA . ARG A 1 114 ? -14.992 -7.191 -14.992 1 98.38 114 ARG A CA 1
ATOM 924 C C . ARG A 1 114 ? -15.555 -8.555 -15.391 1 98.38 114 ARG A C 1
ATOM 926 O O . ARG A 1 114 ? -14.828 -9.555 -15.406 1 98.38 114 ARG A O 1
ATOM 933 N N . ASP A 1 115 ? -16.906 -8.633 -15.633 1 96.44 115 ASP A N 1
ATOM 934 C CA . ASP A 1 115 ? -17.578 -9.836 -16.094 1 96.44 115 ASP A CA 1
ATOM 935 C C . ASP A 1 115 ? -17.391 -10.984 -15.102 1 96.44 115 ASP A C 1
ATOM 937 O O . ASP A 1 115 ? -17.078 -12.109 -15.492 1 96.44 115 ASP A O 1
ATOM 941 N N . GLY A 1 116 ? -17.422 -10.602 -13.883 1 97.56 116 GLY A N 1
ATOM 942 C CA . GLY A 1 116 ? -17.406 -11.602 -12.828 1 97.56 116 GLY A CA 1
ATOM 943 C C . GLY A 1 116 ? -16.031 -12.172 -12.555 1 97.56 116 GLY A C 1
ATOM 944 O O . GLY A 1 116 ? -15.906 -13.219 -11.922 1 97.56 116 GLY A O 1
ATOM 945 N N . LYS A 1 117 ? -15 -11.523 -13.047 1 98.62 117 LYS A N 1
ATOM 946 C CA . LYS A 1 117 ? -13.617 -11.969 -12.875 1 98.62 117 LYS A CA 1
ATOM 947 C C . LYS A 1 117 ? -12.711 -10.812 -12.469 1 98.62 117 LYS A C 1
ATOM 949 O O . LYS A 1 117 ? -13.023 -9.648 -12.75 1 98.62 117 LYS A O 1
ATOM 954 N N . VAL A 1 118 ? -11.648 -11.109 -11.781 1 98.81 118 VAL A N 1
ATOM 955 C CA . VAL A 1 118 ? -10.6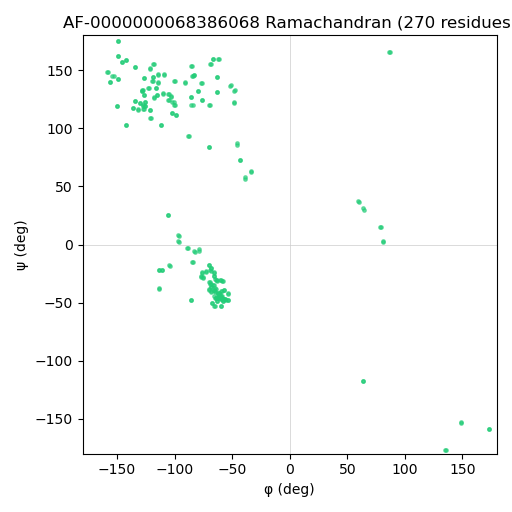41 -10.094 -11.492 1 98.81 118 VAL A CA 1
ATOM 956 C C . VAL A 1 118 ? -9.906 -9.711 -12.773 1 98.81 118 VAL A C 1
ATOM 958 O O . VAL A 1 118 ? -9.289 -10.562 -13.414 1 98.81 118 VAL A O 1
ATOM 961 N N . SER A 1 119 ? -9.977 -8.461 -13.125 1 98.94 119 SER A N 1
ATOM 962 C CA . SER A 1 119 ? -9.367 -8.008 -14.367 1 98.94 119 SER A CA 1
ATOM 963 C C . SER A 1 119 ? -8.07 -7.238 -14.102 1 98.94 119 SER A C 1
ATOM 965 O O . SER A 1 119 ? -7.281 -7.004 -15.016 1 98.94 119 SER A O 1
ATOM 967 N N . ALA A 1 120 ? -7.871 -6.793 -12.93 1 98.88 120 ALA A N 1
ATOM 968 C CA . ALA A 1 120 ? -6.633 -6.145 -12.5 1 98.88 120 ALA A CA 1
ATOM 969 C C . ALA A 1 120 ? -6.367 -6.395 -11.016 1 98.88 120 ALA A C 1
ATOM 971 O O . ALA A 1 120 ? -7.297 -6.434 -10.211 1 98.88 120 ALA A O 1
ATOM 972 N N . TYR A 1 121 ? -5.164 -6.562 -10.719 1 98.81 121 TYR A N 1
ATOM 973 C CA . TYR A 1 121 ? -4.664 -6.777 -9.367 1 98.81 121 TYR A CA 1
ATOM 974 C C . TYR A 1 121 ? -3.412 -5.949 -9.109 1 98.81 121 TYR A C 1
ATOM 976 O O . TYR A 1 121 ? -2.42 -6.07 -9.828 1 98.81 121 TYR A O 1
ATOM 984 N N . ASN A 1 122 ? -3.49 -5.047 -8.156 1 98.88 122 ASN A N 1
ATOM 985 C CA . ASN A 1 122 ? -2.383 -4.223 -7.684 1 98.88 122 ASN A CA 1
ATOM 986 C C . ASN A 1 122 ? -2.137 -4.426 -6.191 1 98.88 122 ASN A C 1
ATOM 988 O O . ASN A 1 122 ? -2.979 -4.074 -5.363 1 98.88 122 ASN A O 1
ATOM 992 N N . PHE A 1 123 ? -1.04 -5.09 -5.871 1 98.75 123 PHE A N 1
ATOM 993 C CA . PHE A 1 123 ? -0.713 -5.395 -4.484 1 98.75 123 PHE A CA 1
ATOM 994 C C . PHE A 1 123 ? 0.355 -4.441 -3.957 1 98.75 123 PHE A C 1
ATOM 996 O O . PHE A 1 123 ? 1.504 -4.484 -4.402 1 98.75 123 PHE A O 1
ATOM 1003 N N . ILE A 1 124 ? 0.032 -3.6 -3.012 1 98.94 124 ILE A N 1
ATOM 1004 C CA . ILE A 1 124 ? 0.958 -2.641 -2.418 1 98.94 124 ILE A CA 1
ATOM 1005 C C . ILE A 1 124 ? 1.362 -3.113 -1.022 1 98.94 124 ILE A C 1
ATOM 1007 O O . ILE A 1 124 ? 0.508 -3.48 -0.213 1 98.94 124 ILE A O 1
ATOM 1011 N N . GLU A 1 125 ? 2.611 -3.15 -0.761 1 98.81 125 GLU A N 1
ATOM 1012 C CA . GLU A 1 125 ? 3.205 -3.619 0.486 1 98.81 125 GLU A CA 1
ATOM 1013 C C . GLU A 1 125 ? 4.512 -2.891 0.784 1 98.81 125 GLU A C 1
ATOM 1015 O O . GLU A 1 125 ? 4.938 -2.029 0.012 1 98.81 125 GLU A O 1
ATOM 1020 N N . ASP A 1 126 ? 5.141 -3.158 1.988 1 98.88 126 ASP A N 1
ATOM 1021 C CA . ASP A 1 126 ? 6.438 -2.594 2.344 1 98.88 126 ASP A CA 1
ATOM 1022 C C . ASP A 1 126 ? 7.555 -3.203 1.497 1 98.88 126 ASP A C 1
ATOM 1024 O O . AS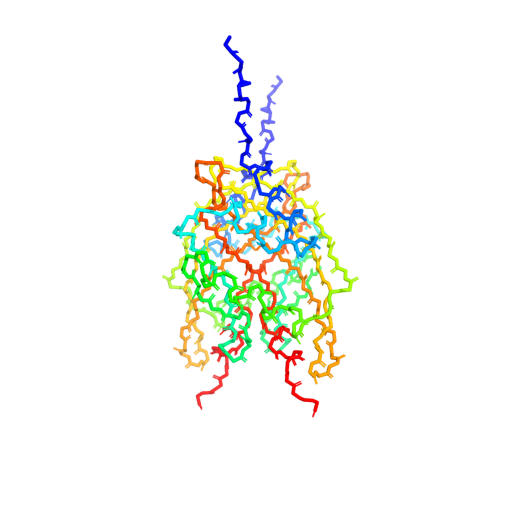P A 1 126 ? 8.273 -4.094 1.957 1 98.88 126 ASP A O 1
ATOM 1028 N N . SER A 1 127 ? 7.723 -2.633 0.301 1 98.81 127 SER A N 1
ATOM 1029 C CA . SER A 1 127 ? 8.633 -3.203 -0.685 1 98.81 127 SER A CA 1
ATOM 1030 C C . SER A 1 127 ? 10.078 -3.131 -0.206 1 98.81 127 SER A C 1
ATOM 1032 O O . SER A 1 127 ? 10.914 -3.938 -0.617 1 98.81 127 SER A O 1
ATOM 1034 N N . TYR A 1 128 ? 10.398 -2.174 0.631 1 98.75 128 TYR A N 1
ATOM 1035 C CA . TYR A 1 128 ? 11.75 -2.123 1.177 1 98.75 128 TYR A CA 1
ATOM 1036 C C . TYR A 1 128 ? 12.016 -3.305 2.102 1 98.75 128 TYR A C 1
ATOM 1038 O O . TYR A 1 128 ? 13.055 -3.963 2.002 1 98.75 128 TYR A O 1
ATOM 1046 N N . ALA A 1 129 ? 11.086 -3.498 3.043 1 98.81 129 ALA A N 1
ATOM 1047 C CA . ALA A 1 129 ? 11.25 -4.625 3.957 1 98.81 129 ALA A CA 1
ATOM 1048 C C . ALA A 1 129 ? 11.344 -5.941 3.193 1 98.81 129 ALA A C 1
ATOM 1050 O O . ALA A 1 129 ? 12.109 -6.832 3.576 1 98.81 129 ALA A O 1
ATOM 1051 N N . LEU A 1 130 ? 10.547 -6.066 2.145 1 98.75 130 LEU A N 1
ATOM 1052 C CA . LEU A 1 130 ? 10.625 -7.254 1.305 1 98.75 130 LEU A CA 1
ATOM 1053 C C . LEU A 1 130 ? 12.016 -7.414 0.708 1 98.75 130 LEU A C 1
ATOM 1055 O O . LEU A 1 130 ? 12.633 -8.477 0.836 1 98.75 130 LEU A O 1
ATOM 1059 N N . TRP A 1 131 ? 12.469 -6.379 0.081 1 98.62 131 TRP A N 1
ATOM 1060 C CA . TRP A 1 131 ? 13.797 -6.398 -0.526 1 98.62 131 TRP A CA 1
ATOM 1061 C C . TRP A 1 131 ? 14.867 -6.742 0.51 1 98.62 131 TRP A C 1
ATOM 1063 O O . TRP A 1 131 ? 15.727 -7.586 0.266 1 98.62 131 TRP A O 1
ATOM 1073 N N . ARG A 1 132 ? 14.773 -6.086 1.636 1 98.38 132 ARG A N 1
ATOM 1074 C CA . ARG A 1 132 ? 15.758 -6.301 2.697 1 98.38 132 ARG A CA 1
ATOM 1075 C C . ARG A 1 132 ? 15.773 -7.762 3.137 1 98.38 132 ARG A C 1
ATOM 1077 O O . ARG A 1 132 ? 16.844 -8.32 3.404 1 98.38 132 ARG A O 1
ATOM 1084 N N . ALA A 1 133 ? 14.625 -8.367 3.23 1 98.5 133 ALA A N 1
ATOM 1085 C CA . ALA A 1 133 ? 14.508 -9.75 3.676 1 98.5 133 ALA A CA 1
ATOM 1086 C C . ALA A 1 133 ? 15.148 -10.711 2.678 1 98.5 133 ALA A C 1
ATOM 1088 O O . ALA A 1 133 ? 15.516 -11.836 3.031 1 98.5 133 ALA A O 1
ATOM 1089 N N . PHE A 1 134 ? 15.266 -10.312 1.394 1 98.38 134 PHE A N 1
ATOM 1090 C CA . PHE A 1 134 ? 15.859 -11.148 0.359 1 98.38 134 PHE A CA 1
ATOM 1091 C C . PHE A 1 134 ? 17.375 -10.992 0.35 1 98.38 134 PHE A C 1
ATOM 1093 O O . PHE A 1 134 ? 18.078 -11.766 -0.306 1 98.38 134 PHE A O 1
ATOM 1100 N N . GLN A 1 135 ? 17.828 -9.883 1.058 1 97.31 135 GLN A N 1
ATOM 1101 C CA . GLN A 1 135 ? 19.266 -9.641 1.05 1 97.31 135 GLN A CA 1
ATOM 1102 C C . GLN A 1 135 ? 20 -10.602 1.989 1 97.31 135 GLN A C 1
ATOM 1104 O O . GLN A 1 135 ? 19.5 -10.898 3.08 1 97.31 135 GLN A O 1
ATOM 1109 N N . PRO A 1 136 ? 21.188 -11.102 1.515 1 93.19 136 PRO A N 1
ATOM 1110 C CA . PRO A 1 136 ? 21.969 -11.945 2.414 1 93.19 136 PRO A CA 1
ATOM 1111 C C . PRO A 1 136 ? 22.453 -11.203 3.656 1 93.19 136 PRO A C 1
ATOM 1113 O O . PRO A 1 136 ? 22.547 -9.977 3.646 1 93.19 136 PRO A O 1
ATOM 1116 N N . SER A 1 137 ? 22.516 -11.883 4.867 1 81.19 137 SER A N 1
ATOM 1117 C CA . SER A 1 137 ? 23.031 -11.305 6.105 1 81.19 137 SER A CA 1
ATOM 1118 C C . SER A 1 137 ? 24.484 -10.883 5.957 1 81.19 137 SER A C 1
ATOM 1120 O O . SER A 1 137 ? 25.25 -11.516 5.223 1 81.19 137 SER A O 1
ATOM 1122 N N . MET B 1 1 ? -33.906 22.281 15.586 1 37.19 1 MET B N 1
ATOM 1123 C CA . MET B 1 1 ? -33 21.156 15.812 1 37.19 1 MET B CA 1
ATOM 1124 C C . MET B 1 1 ? -31.875 21.172 14.797 1 37.19 1 MET B C 1
ATOM 1126 O O . MET B 1 1 ? -32.094 20.906 13.609 1 37.19 1 MET B O 1
ATOM 1130 N N . THR B 1 2 ? -31.094 22.141 14.703 1 42.16 2 THR B N 1
ATOM 1131 C CA . THR B 1 2 ? -30.109 22.422 13.664 1 42.16 2 THR B CA 1
ATOM 1132 C C . THR B 1 2 ? -29.344 21.156 13.297 1 42.16 2 THR B C 1
ATOM 1134 O O . THR B 1 2 ? -28.703 20.531 14.156 1 42.16 2 THR B O 1
ATOM 1137 N N . THR B 1 3 ? -29.844 20.219 12.641 1 43.25 3 THR B N 1
ATOM 1138 C CA . THR B 1 3 ? -29.344 18.906 12.25 1 43.25 3 THR B CA 1
ATOM 1139 C C . THR B 1 3 ? -27.875 19 11.867 1 43.25 3 THR B C 1
ATOM 1141 O O . THR B 1 3 ? -27.516 19.641 10.883 1 43.25 3 THR B O 1
ATOM 1144 N N . TYR B 1 4 ? -26.922 19.484 12.664 1 48.28 4 TYR B N 1
ATOM 1145 C CA . TYR B 1 4 ? -25.469 19.547 12.477 1 48.28 4 TYR B CA 1
ATOM 1146 C C . TYR B 1 4 ? -24.969 18.344 11.695 1 48.28 4 TYR B C 1
ATOM 1148 O O . TYR B 1 4 ? -25.094 17.203 12.156 1 48.28 4 TYR B O 1
ATOM 1156 N N . THR B 1 5 ? -25.281 18.047 10.5 1 61.78 5 THR B N 1
ATOM 1157 C CA . THR B 1 5 ? -25.016 16.906 9.617 1 61.78 5 THR B CA 1
ATOM 1158 C C . THR B 1 5 ? -23.547 16.5 9.688 1 61.78 5 THR B C 1
ATOM 1160 O O . THR B 1 5 ? -22.656 17.297 9.391 1 61.78 5 THR B O 1
ATOM 1163 N N . GLU B 1 6 ? -23.266 15.641 10.664 1 82.44 6 GLU B N 1
ATOM 1164 C CA . GLU B 1 6 ? -21.938 15.102 10.945 1 82.44 6 GLU B CA 1
ATOM 1165 C C . GLU B 1 6 ? -21.281 14.578 9.672 1 82.44 6 GLU B C 1
ATOM 1167 O O . GLU B 1 6 ? -21.938 14 8.812 1 82.44 6 GLU B O 1
ATOM 1172 N N . MET B 1 7 ? -20.141 15.141 9.414 1 92.31 7 MET B N 1
ATOM 1173 C CA . MET B 1 7 ? -19.375 14.695 8.25 1 92.31 7 MET B CA 1
ATOM 1174 C C . MET B 1 7 ? -19.266 13.172 8.219 1 92.31 7 MET B C 1
ATOM 1176 O O . MET B 1 7 ? -19.094 12.539 9.266 1 92.31 7 MET B O 1
ATOM 1180 N N . THR B 1 8 ? -19.547 12.57 7.031 1 96.25 8 THR B N 1
ATOM 1181 C CA . THR B 1 8 ? -19.219 11.156 6.852 1 96.25 8 THR B CA 1
ATOM 1182 C C . THR B 1 8 ? -17.703 10.938 6.988 1 96.25 8 THR B C 1
ATOM 1184 O O . THR B 1 8 ? -16.922 11.883 6.871 1 96.25 8 THR B O 1
ATOM 1187 N N . PRO B 1 9 ? -17.375 9.742 7.246 1 97.81 9 PRO B N 1
ATOM 1188 C CA . PRO B 1 9 ? -15.938 9.477 7.301 1 97.81 9 PRO B CA 1
ATOM 1189 C C . PRO B 1 9 ? -15.203 9.93 6.039 1 97.81 9 PRO B C 1
ATOM 1191 O O . PRO B 1 9 ? -14.102 10.477 6.121 1 97.81 9 PRO B O 1
ATOM 1194 N N . THR B 1 10 ? -15.766 9.68 4.891 1 97.81 10 THR B N 1
ATOM 1195 C CA . THR B 1 10 ? -15.156 10.117 3.641 1 97.81 10 THR B CA 1
ATOM 1196 C C . THR B 1 10 ? -14.969 11.633 3.627 1 97.81 10 THR B C 1
ATOM 1198 O O . THR B 1 10 ? -13.914 12.133 3.23 1 97.81 10 THR B O 1
ATOM 1201 N N . GLN B 1 11 ? -15.953 12.352 4 1 97.56 11 GLN B N 1
ATOM 1202 C CA . GLN B 1 11 ? -15.875 13.812 4.039 1 97.56 11 GLN B CA 1
ATOM 1203 C C . GLN B 1 11 ? -14.781 14.273 4.996 1 97.56 11 GLN B C 1
ATOM 1205 O O . GLN B 1 11 ? -14.07 15.234 4.715 1 97.56 11 GLN B O 1
ATOM 1210 N N . VAL B 1 12 ? -14.719 13.594 6.164 1 98 12 VAL B N 1
ATOM 1211 C CA . VAL B 1 12 ? -13.688 13.906 7.145 1 98 12 VAL B CA 1
ATOM 1212 C C . VAL B 1 12 ? -12.305 13.734 6.512 1 98 12 VAL B C 1
ATOM 1214 O O . VAL B 1 12 ? -11.461 14.625 6.59 1 98 12 VAL B O 1
ATOM 1217 N N . VAL B 1 13 ? -12.047 12.641 5.852 1 98.38 13 VAL B N 1
ATOM 1218 C CA . VAL B 1 13 ? -10.75 12.32 5.266 1 98.38 13 VAL B CA 1
ATOM 1219 C C . VAL B 1 13 ? -10.461 13.266 4.098 1 98.38 13 VAL B C 1
ATOM 1221 O O . VAL B 1 13 ? -9.328 13.703 3.916 1 98.38 13 VAL B O 1
ATOM 1224 N N . GLN B 1 14 ? -11.477 13.547 3.311 1 97.06 14 GLN B N 1
ATOM 1225 C CA . GLN B 1 14 ? -11.297 14.477 2.203 1 97.06 14 GLN B CA 1
ATOM 1226 C C . GLN B 1 14 ? -10.906 15.859 2.713 1 97.06 14 GLN B C 1
ATOM 1228 O O . GLN B 1 14 ? -10.047 16.516 2.129 1 97.06 14 GLN B O 1
ATOM 1233 N N . HIS B 1 15 ? -11.539 16.266 3.75 1 96.88 15 HIS B N 1
ATOM 1234 C CA . HIS B 1 15 ? -11.188 17.547 4.355 1 96.88 15 HIS B CA 1
ATOM 1235 C C . HIS B 1 15 ? -9.75 17.531 4.863 1 96.88 15 HIS B C 1
ATOM 1237 O O . HIS B 1 15 ? -9 18.484 4.629 1 96.88 15 HIS B O 1
ATOM 1243 N N . TYR B 1 16 ? -9.414 16.469 5.543 1 97.5 16 TYR B N 1
ATOM 1244 C CA . TYR B 1 16 ? -8.031 16.281 5.988 1 97.5 16 TYR B CA 1
ATOM 1245 C C . TYR B 1 16 ? -7.062 16.391 4.82 1 97.5 16 TYR B C 1
ATOM 1247 O O . TYR B 1 16 ? -6.078 17.141 4.883 1 97.5 16 TYR B O 1
ATOM 1255 N N . LEU B 1 17 ? -7.324 15.734 3.75 1 95.5 17 LEU B N 1
ATOM 1256 C CA . LEU B 1 17 ? -6.434 15.719 2.596 1 95.5 17 LEU B CA 1
ATOM 1257 C C . LEU B 1 17 ? -6.32 17.109 1.975 1 95.5 17 LEU B C 1
ATOM 1259 O O . LEU B 1 17 ? -5.242 17.516 1.543 1 95.5 17 LEU B O 1
ATOM 1263 N N . GLU B 1 18 ? -7.414 17.797 1.889 1 95.06 18 GLU B N 1
ATOM 1264 C CA . GLU B 1 18 ? -7.422 19.141 1.332 1 95.06 18 GLU B CA 1
ATOM 1265 C C . GLU B 1 18 ? -6.5 20.078 2.119 1 95.06 18 GLU B C 1
ATOM 1267 O O . GLU B 1 18 ? -5.703 20.812 1.533 1 95.06 18 GLU B O 1
ATOM 1272 N N . THR B 1 19 ? -6.609 20.016 3.42 1 95.25 19 THR B N 1
ATOM 1273 C CA . THR B 1 19 ? -5.773 20.859 4.262 1 95.25 19 THR B CA 1
ATOM 1274 C C . THR B 1 19 ? -4.309 20.438 4.18 1 95.25 19 THR B C 1
ATOM 1276 O O . THR B 1 19 ? -3.41 21.281 4.195 1 95.25 19 THR B O 1
ATOM 1279 N N . PHE B 1 20 ? -4.113 19.125 4.07 1 93.31 20 PHE B N 1
ATOM 1280 C CA . PHE B 1 20 ? -2.766 18.578 3.949 1 93.31 20 PHE B CA 1
ATOM 1281 C C . PHE B 1 20 ? -2.094 19.078 2.674 1 93.31 20 PHE B C 1
ATOM 1283 O O . PHE B 1 20 ? -0.968 19.578 2.713 1 93.31 20 PHE B O 1
ATOM 1290 N N . PHE B 1 21 ? -2.795 19.109 1.569 1 89.69 21 PHE B N 1
ATOM 1291 C CA . PHE B 1 21 ? -2.24 19.484 0.272 1 89.69 21 PHE B CA 1
ATOM 1292 C C . PHE B 1 21 ? -2.059 20.984 0.168 1 89.69 21 PHE B C 1
ATOM 1294 O O . PHE B 1 21 ? -1.208 21.469 -0.586 1 89.69 21 PHE B O 1
ATOM 1301 N N . LYS B 1 22 ? -2.795 21.703 0.91 1 92 22 LYS B N 1
ATOM 1302 C CA . LYS B 1 22 ? -2.645 23.156 0.956 1 92 22 LYS B CA 1
ATOM 1303 C C . LYS B 1 22 ? -1.512 23.562 1.895 1 92 22 LYS B C 1
ATOM 1305 O O . LYS B 1 22 ? -1.201 24.75 2.025 1 92 22 LYS B O 1
ATOM 1310 N N . LYS B 1 23 ? -0.975 22.625 2.568 1 92.12 23 LYS B N 1
ATOM 1311 C CA . LYS B 1 23 ? 0.157 22.812 3.473 1 92.12 23 LYS B CA 1
ATOM 1312 C C . LYS B 1 23 ? -0.222 23.703 4.652 1 92.12 23 LYS B C 1
ATOM 1314 O O . LYS B 1 23 ? 0.6 24.484 5.133 1 92.12 23 LYS B O 1
ATOM 1319 N N . ASP B 1 24 ? -1.482 23.609 4.98 1 94.81 24 ASP B N 1
ATOM 1320 C CA . ASP B 1 24 ? -1.946 24.297 6.184 1 94.81 24 ASP B CA 1
ATOM 1321 C C . ASP B 1 24 ? -1.781 23.406 7.418 1 94.81 24 ASP B C 1
ATOM 1323 O O . ASP B 1 24 ? -2.695 22.672 7.781 1 94.81 24 ASP B O 1
ATOM 1327 N N . VAL B 1 25 ? -0.691 23.516 8.125 1 96.5 25 VAL B N 1
ATOM 1328 C CA . VAL B 1 25 ? -0.293 22.594 9.18 1 96.5 25 VAL B CA 1
ATOM 1329 C C . VAL B 1 25 ? -1.319 22.625 10.312 1 96.5 25 VAL B C 1
ATOM 1331 O O . VAL B 1 25 ? -1.807 21.578 10.75 1 96.5 25 VAL B O 1
ATOM 1334 N N . GLU B 1 26 ? -1.667 23.766 10.75 1 97.25 26 GLU B N 1
ATOM 1335 C CA . GLU B 1 26 ? -2.574 23.891 11.883 1 97.25 26 GLU B CA 1
ATOM 1336 C C . GLU B 1 26 ? -3.951 23.312 11.555 1 97.25 26 GLU B C 1
ATOM 1338 O O . GLU B 1 26 ? -4.527 22.578 12.359 1 97.25 26 GLU B O 1
ATOM 1343 N N . LYS B 1 27 ? -4.477 23.625 10.438 1 97.62 27 LYS B N 1
ATOM 1344 C CA . LYS B 1 27 ? -5.781 23.094 10.047 1 97.62 27 LYS B CA 1
ATOM 1345 C C . LYS B 1 27 ? -5.727 21.578 9.867 1 97.62 27 LYS B C 1
ATOM 1347 O O . LYS B 1 27 ? -6.691 20.891 10.172 1 97.62 27 LYS B O 1
ATOM 1352 N N . THR B 1 28 ? -4.613 21.094 9.32 1 97.88 28 THR B N 1
ATOM 1353 C CA . THR B 1 28 ? -4.453 19.656 9.164 1 97.88 28 THR B CA 1
ATOM 1354 C C . THR B 1 28 ? -4.473 18.953 10.523 1 97.88 28 THR B C 1
ATOM 1356 O O . THR B 1 28 ? -5.188 17.969 10.711 1 97.88 28 THR B O 1
ATOM 1359 N N . LEU B 1 29 ? -3.74 19.531 11.445 1 98.38 29 LEU B N 1
ATOM 1360 C CA . LEU B 1 29 ? -3.666 18.938 12.773 1 98.38 29 LEU B CA 1
ATOM 1361 C C . LEU B 1 29 ? -5.031 18.953 13.453 1 98.38 29 LEU B C 1
ATOM 1363 O O . LEU B 1 29 ? -5.359 18.047 14.219 1 98.38 29 LEU B O 1
ATOM 1367 N N . GLN B 1 30 ? -5.859 19.906 13.172 1 97.94 30 GLN B N 1
ATOM 1368 C CA . GLN B 1 30 ? -7.199 20 13.742 1 97.94 30 GLN B CA 1
ATOM 1369 C C . GLN B 1 30 ? -8.102 18.891 13.219 1 97.94 30 GLN B C 1
ATOM 1371 O O . GLN B 1 30 ? -9.133 18.594 13.828 1 97.94 30 GLN B O 1
ATOM 1376 N N . CYS B 1 31 ? -7.797 18.328 12.078 1 98.44 31 CYS B N 1
ATOM 1377 C CA . CYS B 1 31 ? -8.57 17.234 11.508 1 98.44 31 CYS B CA 1
ATOM 1378 C C . CYS B 1 31 ? -8.227 15.906 12.18 1 98.44 31 CYS B C 1
ATOM 1380 O O . CYS B 1 31 ? -8.867 14.883 11.914 1 98.44 31 CYS B O 1
ATOM 1382 N N . LEU B 1 32 ? -7.246 15.883 13.102 1 98.75 32 LEU B N 1
ATOM 1383 C CA . LEU B 1 32 ? -6.758 14.648 13.711 1 98.75 32 LEU B CA 1
ATOM 1384 C C . LEU B 1 32 ? -7.184 14.562 15.172 1 98.75 32 LEU B C 1
ATOM 1386 O O . LEU B 1 32 ? -7.266 15.578 15.859 1 98.75 32 LEU B O 1
ATOM 1390 N N . THR B 1 33 ? -7.445 13.367 15.641 1 98.75 33 THR B N 1
ATOM 1391 C CA . THR B 1 33 ? -7.625 13.18 17.078 1 98.75 33 THR B CA 1
ATOM 1392 C C . THR B 1 33 ? -6.316 13.438 17.812 1 98.75 33 THR B C 1
ATOM 1394 O O . THR B 1 33 ? -5.234 13.352 17.234 1 98.75 33 THR B O 1
ATOM 1397 N N . GLU B 1 34 ? -6.344 13.719 19.078 1 98.38 34 GLU B N 1
ATOM 1398 C CA . GLU B 1 34 ? -5.16 14.016 19.891 1 98.38 34 GLU B CA 1
ATOM 1399 C C . GLU B 1 34 ? -4.227 12.805 19.953 1 98.38 34 GLU B C 1
ATOM 1401 O O . GLU B 1 34 ? -3.004 12.969 20 1 98.38 34 GLU B O 1
ATOM 1406 N N . ASP B 1 35 ? -4.805 11.617 19.875 1 98.62 35 ASP B N 1
ATOM 1407 C CA . ASP B 1 35 ? -4.043 10.383 20.016 1 98.62 35 ASP B CA 1
ATOM 1408 C C . ASP B 1 35 ? -3.869 9.688 18.656 1 98.62 35 ASP B C 1
ATOM 1410 O O . ASP B 1 35 ? -3.748 8.469 18.594 1 98.62 35 ASP B O 1
ATOM 1414 N N . VAL B 1 36 ? -3.914 10.422 17.609 1 98.88 36 VAL B N 1
ATOM 1415 C CA . VAL B 1 36 ? -3.814 9.875 16.266 1 98.88 36 VAL B CA 1
ATOM 1416 C C . VAL B 1 36 ? -2.588 8.969 16.172 1 98.88 36 VAL B C 1
ATOM 1418 O O . VAL B 1 36 ? -1.535 9.273 16.734 1 98.88 36 VAL B O 1
ATOM 1421 N N . VAL B 1 37 ? -2.734 7.832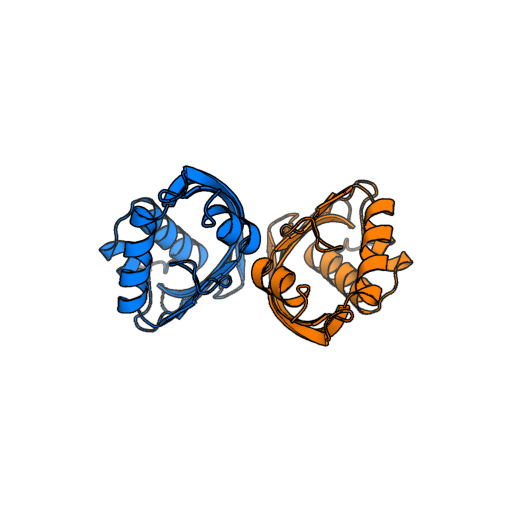 15.539 1 98.88 37 VAL B N 1
ATOM 1422 C CA . VAL B 1 37 ? -1.64 6.938 15.172 1 98.88 37 VAL B CA 1
ATOM 1423 C C . VAL B 1 37 ? -1.313 7.102 13.688 1 98.88 37 VAL B C 1
ATOM 1425 O O . VAL B 1 37 ? -2.188 6.945 12.836 1 98.88 37 VAL B O 1
ATOM 1428 N N . TRP B 1 38 ? -0.083 7.438 13.406 1 98.69 38 TRP B N 1
ATOM 1429 C CA . TRP B 1 38 ? 0.396 7.773 12.062 1 98.69 38 TRP B CA 1
ATOM 1430 C C . TRP B 1 38 ? 1.532 6.848 11.648 1 98.69 38 TRP B C 1
ATOM 1432 O O . TRP B 1 38 ? 2.623 6.895 12.219 1 98.69 38 TRP B O 1
ATOM 1442 N N . LYS B 1 39 ? 1.215 6.066 10.578 1 98.81 39 LYS B N 1
ATOM 1443 C CA . LYS B 1 39 ? 2.141 4.992 10.234 1 98.81 39 LYS B CA 1
ATOM 1444 C C . LYS B 1 39 ? 2.557 5.074 8.766 1 98.81 39 LYS B C 1
ATOM 1446 O O . LYS B 1 39 ? 1.708 5.215 7.883 1 98.81 39 LYS B O 1
ATOM 1451 N N . VAL B 1 40 ? 3.797 5.047 8.508 1 98.62 40 VAL B N 1
ATOM 1452 C CA . VAL B 1 40 ? 4.395 4.844 7.191 1 98.62 40 VAL B CA 1
ATOM 1453 C C . VAL B 1 40 ? 5.488 3.781 7.277 1 98.62 40 VAL B C 1
ATOM 1455 O O . VAL B 1 40 ? 6.492 3.969 7.969 1 98.62 40 VAL B O 1
ATOM 1458 N N . GLN B 1 41 ? 5.371 2.68 6.633 1 98 41 GLN B N 1
ATOM 1459 C CA . GLN B 1 41 ? 6.367 1.613 6.652 1 98 41 GLN B CA 1
ATOM 1460 C C . GLN B 1 41 ? 7.445 1.851 5.598 1 98 41 GLN B C 1
ATOM 1462 O O . GLN B 1 41 ? 7.195 2.504 4.582 1 98 41 GLN B O 1
ATOM 1467 N N . GLY B 1 42 ? 8.625 1.318 5.848 1 98.5 42 GLY B N 1
ATOM 1468 C CA . GLY B 1 42 ? 9.758 1.454 4.941 1 98.5 42 GLY B CA 1
ATOM 1469 C C . GLY B 1 42 ? 11.094 1.476 5.652 1 98.5 42 GLY B C 1
ATOM 1470 O O . GLY B 1 42 ? 11.234 0.915 6.738 1 98.5 42 GLY B O 1
ATOM 1471 N N . ALA B 1 43 ? 12.008 2.113 5.012 1 98.56 43 ALA B N 1
ATOM 1472 C CA . ALA B 1 43 ? 13.367 2.164 5.527 1 98.56 43 ALA B CA 1
ATOM 1473 C C . ALA B 1 43 ? 13.5 3.213 6.629 1 98.56 43 ALA B C 1
ATOM 1475 O O . ALA B 1 43 ? 13.195 4.387 6.418 1 98.56 43 ALA B O 1
ATOM 1476 N N . SER B 1 44 ? 14.117 2.816 7.711 1 97.19 44 SER B N 1
ATOM 1477 C CA . SER B 1 44 ? 14.164 3.68 8.891 1 97.19 44 SER B CA 1
ATOM 1478 C C . SER B 1 44 ? 15.062 4.887 8.656 1 97.19 44 SER B C 1
ATOM 1480 O O . SER B 1 44 ? 14.984 5.879 9.383 1 97.19 44 SER B O 1
ATOM 1482 N N . ASP B 1 45 ? 15.891 4.816 7.676 1 96.81 45 ASP B N 1
ATOM 1483 C CA . ASP B 1 45 ? 16.797 5.934 7.422 1 96.81 45 ASP B CA 1
ATOM 1484 C C . ASP B 1 45 ? 16.156 6.953 6.48 1 96.81 45 ASP B C 1
ATOM 1486 O O . ASP B 1 45 ? 16.781 7.965 6.141 1 96.81 45 ASP B O 1
ATOM 1490 N N . VAL B 1 46 ? 15.023 6.742 5.996 1 98 46 VAL B N 1
ATOM 1491 C CA . VAL B 1 46 ? 14.234 7.73 5.27 1 98 46 VAL B CA 1
ATOM 1492 C C . VAL B 1 46 ? 13.43 8.578 6.258 1 98 46 VAL B C 1
ATOM 1494 O O . VAL B 1 46 ? 12.703 8.047 7.09 1 98 46 VAL B O 1
ATOM 1497 N N . PRO B 1 47 ? 13.508 9.805 6.215 1 96.88 47 PRO B N 1
ATOM 1498 C CA . PRO B 1 47 ? 13.023 10.703 7.266 1 96.88 47 PRO B CA 1
ATOM 1499 C C . PRO B 1 47 ? 11.523 10.531 7.539 1 96.88 47 PRO B C 1
ATOM 1501 O O . PRO B 1 47 ? 11.078 10.734 8.664 1 96.88 47 PRO B O 1
ATOM 1504 N N . THR B 1 48 ? 10.711 10.188 6.609 1 96.81 48 THR B N 1
ATOM 1505 C CA . THR B 1 48 ? 9.266 10.188 6.742 1 96.81 48 THR B CA 1
ATOM 1506 C C . THR B 1 48 ? 8.75 8.797 7.094 1 96.81 48 THR B C 1
ATOM 1508 O O . THR B 1 48 ? 7.539 8.57 7.156 1 96.81 48 THR B O 1
ATOM 1511 N N . ILE B 1 49 ? 9.672 7.848 7.27 1 98.44 49 ILE B N 1
ATOM 1512 C CA . ILE B 1 49 ? 9.273 6.48 7.582 1 98.44 49 ILE B CA 1
ATOM 1513 C C . ILE B 1 49 ? 9.195 6.301 9.094 1 98.44 49 ILE B C 1
ATOM 1515 O O . ILE B 1 49 ? 10.023 6.832 9.836 1 98.44 49 ILE B O 1
ATOM 1519 N N . GLY B 1 50 ? 8.156 5.578 9.539 1 98.06 50 GLY B N 1
ATOM 1520 C CA . GLY B 1 50 ? 8.062 5.219 10.945 1 98.06 50 GLY B CA 1
ATOM 1521 C C . GLY B 1 50 ? 6.672 5.406 11.516 1 98.06 50 GLY B C 1
ATOM 1522 O O . GLY B 1 50 ? 5.723 5.668 10.781 1 98.06 50 GLY B O 1
ATOM 1523 N N . LEU B 1 51 ? 6.602 5.141 12.805 1 98.5 51 LEU B N 1
ATOM 1524 C CA . LEU B 1 51 ? 5.359 5.258 13.562 1 98.5 51 LEU B CA 1
ATOM 1525 C C . LEU B 1 51 ? 5.371 6.508 14.43 1 98.5 51 LEU B C 1
ATOM 1527 O O . LEU B 1 51 ? 6.336 6.754 15.164 1 98.5 51 LEU B O 1
ATOM 1531 N N . ARG B 1 52 ? 4.344 7.367 14.25 1 98.56 52 ARG B N 1
ATOM 1532 C CA . ARG B 1 52 ? 4.148 8.562 15.062 1 98.56 52 ARG B CA 1
ATOM 1533 C C . ARG B 1 52 ? 2.877 8.461 15.898 1 98.56 52 ARG B C 1
ATOM 1535 O O . ARG B 1 52 ? 1.888 7.871 15.461 1 98.56 52 ARG B O 1
ATOM 1542 N N . HIS B 1 53 ? 2.979 9.047 17.062 1 98.69 53 HIS B N 1
ATOM 1543 C CA . HIS B 1 53 ? 1.839 9.07 17.969 1 98.69 53 HIS B CA 1
ATOM 1544 C C . HIS B 1 53 ? 1.513 10.5 18.406 1 98.69 53 HIS B C 1
ATOM 1546 O O . HIS B 1 53 ? 2.369 11.195 18.953 1 98.69 53 HIS B O 1
ATOM 1552 N N . GLY B 1 54 ? 0.256 10.859 18.125 1 98.75 54 GLY B N 1
ATOM 1553 C CA . GLY B 1 54 ? -0.224 12.156 18.562 1 98.75 54 GLY B CA 1
ATOM 1554 C C . GLY B 1 54 ? 0.076 13.273 17.594 1 98.75 54 GLY B C 1
ATOM 1555 O O . GLY B 1 54 ? 0.914 13.125 16.703 1 98.75 54 GLY B O 1
ATOM 1556 N N . ARG B 1 55 ? -0.601 14.414 17.812 1 98.56 55 ARG B N 1
ATOM 1557 C CA . ARG B 1 55 ? -0.561 15.539 16.875 1 98.56 55 ARG B CA 1
ATOM 1558 C C . ARG B 1 55 ? 0.832 16.156 16.828 1 98.56 55 ARG B C 1
ATOM 1560 O O . ARG B 1 55 ? 1.284 16.594 15.773 1 98.56 55 ARG B O 1
ATOM 1567 N N . ASP B 1 56 ? 1.527 16.172 17.938 1 98.31 56 ASP B N 1
ATOM 1568 C CA . ASP B 1 56 ? 2.848 16.781 17.984 1 98.31 56 ASP B CA 1
ATOM 1569 C C . ASP B 1 56 ? 3.832 16.031 17.078 1 98.31 56 ASP B C 1
ATOM 1571 O O . ASP B 1 56 ? 4.574 16.656 16.312 1 98.31 56 ASP B O 1
ATOM 1575 N N . GLN B 1 57 ? 3.814 14.75 17.172 1 98.5 57 GLN B N 1
ATOM 1576 C CA . GLN B 1 57 ? 4.723 13.977 16.328 1 98.5 57 GLN B CA 1
ATOM 1577 C C . GLN B 1 57 ? 4.324 14.062 14.859 1 98.5 57 GLN B C 1
ATOM 1579 O O . GLN B 1 57 ? 5.184 14.031 13.977 1 98.5 57 GLN B O 1
ATOM 1584 N N . VAL B 1 58 ? 3.035 14.148 14.602 1 98.5 58 VAL B N 1
ATOM 1585 C CA . VAL B 1 58 ? 2.584 14.312 13.227 1 98.5 58 VAL B CA 1
ATOM 1586 C C . VAL B 1 58 ? 3.035 15.672 12.695 1 98.5 58 VAL B C 1
ATOM 1588 O O . VAL B 1 58 ? 3.447 15.789 11.539 1 98.5 58 VAL B O 1
ATOM 1591 N N . ARG B 1 59 ? 2.969 16.688 13.578 1 98.12 59 ARG B N 1
ATOM 1592 C CA . ARG B 1 59 ? 3.494 18 13.203 1 98.12 59 ARG B CA 1
ATOM 1593 C C . ARG B 1 59 ? 4.953 17.906 12.773 1 98.12 59 ARG B C 1
ATOM 1595 O O . ARG B 1 59 ? 5.344 18.453 11.742 1 98.12 59 ARG B O 1
ATOM 1602 N N . ASP B 1 60 ? 5.734 17.203 13.562 1 97.69 60 ASP B N 1
ATOM 1603 C CA . ASP B 1 60 ? 7.145 17 13.227 1 97.69 60 ASP B CA 1
ATOM 1604 C C . ASP B 1 60 ? 7.301 16.297 11.883 1 97.69 60 ASP B C 1
ATOM 1606 O O . ASP B 1 60 ? 8.172 16.656 11.086 1 97.69 60 ASP B O 1
ATOM 1610 N N . TRP B 1 61 ? 6.512 15.297 11.68 1 97.19 61 TRP B N 1
ATOM 1611 C CA . TRP B 1 61 ? 6.531 14.562 10.422 1 97.19 61 TRP B CA 1
ATOM 1612 C C . TRP B 1 61 ? 6.203 15.477 9.25 1 97.19 61 TRP B C 1
ATOM 1614 O O . TRP B 1 61 ? 6.875 15.445 8.219 1 97.19 61 TRP B O 1
ATOM 1624 N N . MET B 1 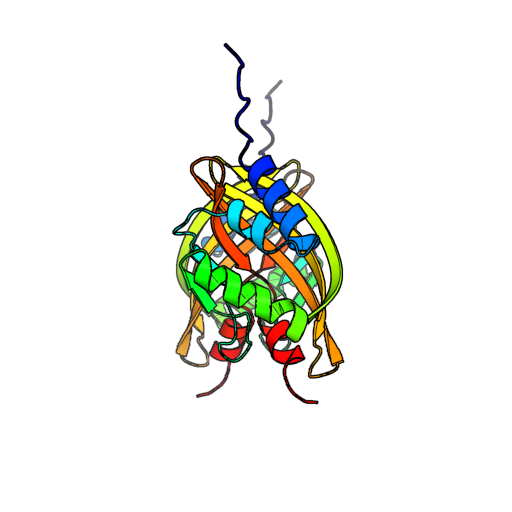62 ? 5.152 16.297 9.383 1 96.94 62 MET B N 1
ATOM 1625 C CA . MET B 1 62 ? 4.719 17.203 8.328 1 96.94 62 MET B CA 1
ATOM 1626 C C . MET B 1 62 ? 5.824 18.188 7.969 1 96.94 62 MET B C 1
ATOM 1628 O O . MET B 1 62 ? 5.957 18.594 6.812 1 96.94 62 MET B O 1
ATOM 1632 N N . ALA B 1 63 ? 6.645 18.516 8.945 1 96.19 63 ALA B N 1
ATOM 1633 C CA . ALA B 1 63 ? 7.73 19.453 8.719 1 96.19 63 ALA B CA 1
ATOM 1634 C C . ALA B 1 63 ? 8.844 18.828 7.883 1 96.19 63 ALA B C 1
ATOM 1636 O O . ALA B 1 63 ? 9.609 19.547 7.23 1 96.19 63 ALA B O 1
ATOM 1637 N N . LEU B 1 64 ? 8.914 17.562 7.895 1 96.25 64 LEU B N 1
ATOM 1638 C CA . LEU B 1 64 ? 9.953 16.859 7.16 1 96.25 64 LEU B CA 1
ATOM 1639 C C . LEU B 1 64 ? 9.633 16.812 5.672 1 96.25 64 LEU B C 1
ATOM 1641 O O . LEU B 1 64 ? 10.539 16.719 4.84 1 96.25 64 LEU B O 1
ATOM 1645 N N . PHE B 1 65 ? 8.43 16.844 5.328 1 94.5 65 PHE B N 1
ATOM 1646 C CA . PHE B 1 65 ? 8 16.578 3.963 1 94.5 65 PHE B CA 1
ATOM 1647 C C . PHE B 1 65 ? 8.523 17.641 3.008 1 94.5 65 PHE B C 1
ATOM 1649 O O . PHE B 1 65 ? 9.242 17.328 2.057 1 94.5 65 PHE B O 1
ATOM 1656 N N . PRO B 1 66 ? 8.297 18.969 3.275 1 93.5 66 PRO B N 1
ATOM 1657 C CA . PRO B 1 66 ? 8.75 19.984 2.324 1 93.5 66 PRO B CA 1
ATOM 1658 C C . PRO B 1 66 ? 10.273 20.094 2.268 1 93.5 66 PRO B C 1
ATOM 1660 O O . PRO B 1 66 ? 10.828 20.594 1.279 1 93.5 66 PRO B O 1
ATOM 1663 N N . VAL B 1 67 ? 10.977 19.625 3.289 1 96.31 67 VAL B N 1
ATOM 1664 C CA . VAL B 1 67 ? 12.43 19.656 3.338 1 96.31 67 VAL B CA 1
ATOM 1665 C C . VAL B 1 67 ? 13.008 18.578 2.43 1 96.31 67 VAL B C 1
ATOM 1667 O O . VAL B 1 67 ? 14.047 18.781 1.793 1 96.31 67 VAL B O 1
ATOM 1670 N N . ASN B 1 68 ? 12.234 17.531 2.279 1 98.06 68 ASN B N 1
ATOM 1671 C CA . ASN B 1 68 ? 12.828 16.359 1.644 1 98.06 68 ASN B CA 1
ATOM 1672 C C . ASN B 1 68 ? 12.188 16.078 0.284 1 98.06 68 ASN B C 1
ATOM 1674 O O . ASN B 1 68 ? 12.797 15.422 -0.566 1 98.06 68 ASN B O 1
ATOM 1678 N N . PHE B 1 69 ? 11.008 16.578 0.095 1 97.62 69 PHE B N 1
ATOM 1679 C CA . PHE B 1 69 ? 10.25 16.203 -1.09 1 97.62 69 PHE B CA 1
ATOM 1680 C C . PHE B 1 69 ? 9.781 17.438 -1.852 1 97.62 69 PHE B C 1
ATOM 1682 O O . PHE B 1 69 ? 9.398 18.438 -1.244 1 97.62 69 PHE B O 1
ATOM 1689 N N . GLU B 1 70 ? 9.773 17.359 -3.143 1 97.62 70 GLU B N 1
ATOM 1690 C CA . GLU B 1 70 ? 9.07 18.25 -4.059 1 97.62 70 GLU B CA 1
ATOM 1691 C C . GLU B 1 70 ? 7.922 17.516 -4.758 1 97.62 70 GLU B C 1
ATOM 1693 O O . GLU B 1 70 ? 8.156 16.719 -5.672 1 97.62 70 GLU B O 1
ATOM 1698 N N . PRO B 1 71 ? 6.723 17.766 -4.309 1 96.81 71 PRO B N 1
ATOM 1699 C CA . PRO B 1 71 ? 5.598 17.125 -4.992 1 96.81 71 PRO B CA 1
ATOM 1700 C C . PRO B 1 71 ? 5.461 17.578 -6.449 1 96.81 71 PRO B C 1
ATOM 1702 O O . PRO B 1 71 ? 5.473 18.781 -6.734 1 96.81 71 PRO B O 1
ATOM 1705 N N . LEU B 1 72 ? 5.324 16.625 -7.355 1 97.94 72 LEU B N 1
ATOM 1706 C CA . LEU B 1 72 ? 5.203 16.938 -8.773 1 97.94 72 LEU B CA 1
ATOM 1707 C C . LEU B 1 72 ? 3.816 16.562 -9.289 1 97.94 72 LEU B C 1
ATOM 1709 O O . LEU B 1 72 ? 3.256 17.266 -10.133 1 97.94 72 LEU B O 1
ATOM 1713 N N . ASP B 1 73 ? 3.314 15.469 -8.82 1 97.69 73 ASP B N 1
ATOM 1714 C CA . ASP B 1 73 ? 1.987 15 -9.211 1 97.69 73 ASP B CA 1
ATOM 1715 C C . ASP B 1 73 ? 1.369 14.141 -8.109 1 97.69 73 ASP B C 1
ATOM 1717 O O . ASP B 1 73 ? 2.084 13.453 -7.375 1 97.69 73 ASP B O 1
ATOM 1721 N N . PHE B 1 74 ? 0.101 14.219 -7.941 1 96.69 74 PHE B N 1
ATOM 1722 C CA . PHE B 1 74 ? -0.678 13.422 -7 1 96.69 74 PHE B CA 1
ATOM 1723 C C . PHE B 1 74 ? -2.094 13.203 -7.523 1 96.69 74 PHE B C 1
ATOM 1725 O O . PHE B 1 74 ? -2.865 14.156 -7.656 1 96.69 74 PHE B O 1
ATOM 1732 N N . GLN B 1 75 ? -2.438 12.023 -7.711 1 97.69 75 GLN B N 1
ATOM 1733 C CA . GLN B 1 75 ? -3.732 11.695 -8.297 1 97.69 75 GLN B CA 1
ATOM 1734 C C . GLN B 1 75 ? -4.492 10.695 -7.426 1 97.69 75 GLN B C 1
ATOM 1736 O O . GLN B 1 75 ? -4.012 9.586 -7.18 1 97.69 75 GLN B O 1
ATOM 1741 N N . VAL B 1 76 ? -5.625 11.086 -6.988 1 97.12 76 VAL B N 1
ATOM 1742 C CA . VAL B 1 76 ? -6.543 10.172 -6.316 1 97.12 76 VAL B CA 1
ATOM 1743 C C . VAL B 1 76 ? -7.391 9.438 -7.355 1 97.12 76 VAL B C 1
ATOM 1745 O O . VAL B 1 76 ? -8.062 10.062 -8.18 1 97.12 76 VAL B O 1
ATOM 1748 N N . GLU B 1 77 ? -7.27 8.172 -7.328 1 97.81 77 GLU B N 1
ATOM 1749 C CA . GLU B 1 77 ? -8.031 7.359 -8.273 1 97.81 77 GLU B CA 1
ATOM 1750 C C . GLU B 1 77 ? -9.43 7.062 -7.742 1 97.81 77 GLU B C 1
ATOM 1752 O O . GLU B 1 77 ? -10.422 7.203 -8.461 1 97.81 77 GLU B O 1
ATOM 1757 N N . ARG B 1 78 ? -9.523 6.641 -6.504 1 98 78 ARG B N 1
ATOM 1758 C CA . ARG B 1 78 ? -10.789 6.238 -5.914 1 98 78 ARG B CA 1
ATOM 1759 C C . ARG B 1 78 ? -10.734 6.305 -4.391 1 98 78 ARG B C 1
ATOM 1761 O O . ARG B 1 78 ? -9.672 6.121 -3.795 1 98 78 ARG B O 1
ATOM 1768 N N . THR B 1 79 ? -11.828 6.594 -3.771 1 98.19 79 THR B N 1
ATOM 1769 C CA . THR B 1 79 ? -12.008 6.578 -2.324 1 98.19 79 THR B CA 1
ATOM 1770 C C . THR B 1 79 ? -13.031 5.52 -1.918 1 98.19 79 THR B C 1
ATOM 1772 O O . THR B 1 79 ? -14.078 5.379 -2.561 1 98.19 79 THR B O 1
ATOM 1775 N N . PHE B 1 80 ? -12.703 4.754 -0.881 1 98.56 80 PHE B N 1
ATOM 1776 C CA . PHE B 1 80 ? -13.555 3.701 -0.342 1 98.56 80 PHE B CA 1
ATOM 1777 C C . PHE B 1 80 ? -13.906 3.98 1.114 1 98.56 80 PHE B C 1
ATOM 1779 O O . PHE B 1 80 ? -13.055 4.434 1.887 1 98.56 80 PHE B O 1
ATOM 1786 N N . GLU B 1 81 ? -15.156 3.672 1.432 1 98.06 81 GLU B N 1
ATOM 1787 C CA . GLU B 1 81 ? -15.602 3.836 2.811 1 98.06 81 GLU B CA 1
ATOM 1788 C C . GLU B 1 81 ? -16.266 2.561 3.334 1 98.06 81 GLU B C 1
ATOM 1790 O O . GLU B 1 81 ? -17.016 1.906 2.617 1 98.06 81 GLU B O 1
ATOM 1795 N N . SER B 1 82 ? -15.906 2.131 4.492 1 97.19 82 SER B N 1
ATOM 1796 C CA . SER B 1 82 ? -16.547 1.05 5.234 1 97.19 82 SER B CA 1
ATOM 1797 C C . SER B 1 82 ? -16.578 1.346 6.73 1 97.19 82 SER B C 1
ATOM 1799 O O . SER B 1 82 ? -15.594 1.12 7.434 1 97.19 82 SER B O 1
ATOM 1801 N N . GLY B 1 83 ? -17.703 1.734 7.176 1 96.06 83 GLY B N 1
ATOM 1802 C CA . GLY B 1 83 ? -17.812 2.105 8.578 1 96.06 83 GLY B CA 1
ATOM 1803 C C . GLY B 1 83 ? -16.953 3.309 8.938 1 96.06 83 GLY B C 1
ATOM 1804 O O . GLY B 1 83 ? -17.125 4.391 8.375 1 96.06 83 GLY B O 1
ATOM 1805 N N . ASP B 1 84 ? -16.016 3.055 9.82 1 97.75 84 ASP B N 1
ATOM 1806 C CA . ASP B 1 84 ? -15.188 4.125 10.359 1 97.75 84 ASP B CA 1
ATOM 1807 C C . ASP B 1 84 ? -13.859 4.227 9.609 1 97.75 84 ASP B C 1
ATOM 1809 O O . ASP B 1 84 ? -12.953 4.945 10.031 1 97.75 84 ASP B O 1
ATOM 1813 N N . LYS B 1 85 ? -13.734 3.488 8.539 1 98.62 85 LYS B N 1
ATOM 1814 C CA . LYS B 1 85 ? -12.477 3.492 7.805 1 98.62 85 LYS B CA 1
ATOM 1815 C C . LYS B 1 85 ? -12.68 3.984 6.375 1 98.62 85 LYS B C 1
ATOM 1817 O O . LYS B 1 85 ? -13.727 3.742 5.77 1 98.62 85 LYS B O 1
ATOM 1822 N N . VAL B 1 86 ? -11.734 4.664 5.914 1 98.75 86 VAL B N 1
ATOM 1823 C CA . VAL B 1 86 ? -11.664 5.16 4.543 1 98.75 86 VAL B CA 1
ATOM 1824 C C . VAL B 1 86 ? -10.328 4.773 3.922 1 98.75 86 VAL B C 1
ATOM 1826 O O . VAL B 1 86 ? -9.281 4.895 4.566 1 98.75 86 VAL B O 1
ATOM 1829 N N . VAL B 1 87 ? -10.344 4.238 2.744 1 98.88 87 VAL B N 1
ATOM 1830 C CA . VAL B 1 87 ? -9.133 3.994 1.97 1 98.88 87 VAL B CA 1
ATOM 1831 C C . VAL B 1 87 ? -9.148 4.848 0.704 1 98.88 87 VAL B C 1
ATOM 1833 O O . VAL B 1 87 ? -10.141 4.875 -0.025 1 98.88 87 VAL B O 1
ATOM 1836 N N . ILE B 1 88 ? -8.094 5.555 0.505 1 98.69 88 ILE B N 1
ATOM 1837 C CA . ILE B 1 88 ? -7.867 6.293 -0.733 1 98.69 88 ILE B CA 1
ATOM 1838 C C . ILE B 1 88 ? -6.738 5.637 -1.525 1 98.69 88 ILE B C 1
ATOM 1840 O O . ILE B 1 88 ? -5.684 5.32 -0.971 1 98.69 88 ILE B O 1
ATOM 1844 N N . ILE B 1 89 ? -6.984 5.383 -2.777 1 98.88 89 ILE B N 1
ATOM 1845 C CA . ILE B 1 89 ? -5.934 4.828 -3.621 1 98.88 89 ILE B CA 1
ATOM 1846 C C . ILE B 1 89 ? -5.617 5.797 -4.758 1 98.88 89 ILE B C 1
ATOM 1848 O O . ILE B 1 89 ? -6.449 6.633 -5.121 1 98.88 89 ILE B O 1
ATOM 1852 N N . GLY B 1 90 ? -4.453 5.73 -5.297 1 98.56 90 GLY B N 1
ATOM 1853 C CA . GLY B 1 90 ? -3.986 6.57 -6.391 1 98.56 90 GLY B CA 1
ATOM 1854 C C . GLY B 1 90 ? -2.516 6.375 -6.707 1 98.56 90 GLY B C 1
ATOM 1855 O O . GLY B 1 90 ? -1.97 5.289 -6.5 1 98.56 90 GLY B O 1
ATOM 1856 N N . ASN B 1 91 ? -1.994 7.359 -7.332 1 98.81 91 ASN B N 1
ATOM 1857 C CA . ASN B 1 91 ? -0.57 7.391 -7.652 1 98.81 91 ASN B CA 1
ATOM 1858 C C . ASN B 1 91 ? 0.006 8.797 -7.504 1 98.81 91 ASN B C 1
ATOM 1860 O O . ASN B 1 91 ? -0.738 9.781 -7.5 1 98.81 91 ASN B O 1
ATOM 1864 N N . PHE B 1 92 ? 1.323 8.852 -7.336 1 98.5 92 PHE B N 1
ATOM 1865 C CA . PHE B 1 92 ? 1.961 10.148 -7.184 1 98.5 92 PHE B CA 1
ATOM 1866 C C . PHE B 1 92 ? 3.383 10.125 -7.734 1 98.5 92 PHE B C 1
ATOM 1868 O O . PHE B 1 92 ? 3.908 9.062 -8.055 1 98.5 92 PHE B O 1
ATOM 1875 N N . LYS B 1 93 ? 3.92 11.305 -7.988 1 98.75 93 LYS B N 1
ATOM 1876 C CA . LYS B 1 93 ? 5.316 11.555 -8.344 1 98.75 93 LYS B CA 1
ATOM 1877 C C . LYS B 1 93 ? 5.906 12.672 -7.477 1 98.75 93 LYS B C 1
ATOM 1879 O O . LYS B 1 93 ? 5.332 13.758 -7.379 1 98.75 93 LYS B O 1
ATOM 1884 N N . HIS B 1 94 ? 6.992 12.359 -6.758 1 98.44 94 HIS B N 1
ATOM 1885 C CA . HIS B 1 94 ? 7.773 13.344 -6.008 1 98.44 94 HIS B CA 1
ATOM 1886 C C . HIS B 1 94 ? 9.227 13.359 -6.477 1 98.44 94 HIS B C 1
ATOM 1888 O O . HIS B 1 94 ? 9.727 12.359 -7.004 1 98.44 94 HIS B O 1
ATOM 1894 N N . ARG B 1 95 ? 9.82 14.5 -6.336 1 98.75 95 ARG B N 1
ATOM 1895 C CA . ARG B 1 95 ? 11.273 14.594 -6.477 1 98.75 95 ARG B CA 1
ATOM 1896 C C . ARG B 1 95 ? 11.945 14.695 -5.113 1 98.75 95 ARG B C 1
ATOM 1898 O O . ARG B 1 95 ? 11.547 15.508 -4.273 1 98.75 95 ARG B O 1
ATOM 1905 N N . ILE B 1 96 ? 12.914 13.828 -4.887 1 98.69 96 ILE B N 1
ATOM 1906 C CA . ILE B 1 96 ? 13.688 13.906 -3.652 1 98.69 96 ILE B CA 1
ATOM 1907 C C . ILE B 1 96 ? 14.688 15.055 -3.738 1 98.69 96 ILE B C 1
ATOM 1909 O O . ILE B 1 96 ? 15.547 15.078 -4.625 1 98.69 96 ILE B O 1
ATOM 1913 N N . ARG B 1 97 ? 14.648 15.953 -2.822 1 98.19 97 ARG B N 1
ATOM 1914 C CA . ARG B 1 97 ? 15.422 17.188 -2.932 1 98.19 97 ARG B CA 1
ATOM 1915 C C . ARG B 1 97 ? 16.922 16.922 -2.783 1 98.19 97 ARG B C 1
ATOM 1917 O O . ARG B 1 97 ? 17.734 17.484 -3.512 1 98.19 97 ARG B O 1
ATOM 1924 N N . ARG B 1 98 ? 17.312 16.047 -1.935 1 96.94 98 ARG B N 1
ATOM 1925 C CA . ARG B 1 98 ? 18.719 15.812 -1.629 1 96.94 98 ARG B CA 1
ATOM 1926 C C . ARG B 1 98 ? 19.422 15.148 -2.801 1 96.94 98 ARG B C 1
ATOM 1928 O O . ARG B 1 98 ? 20.594 15.43 -3.066 1 96.94 98 ARG B O 1
ATOM 1935 N N . THR B 1 99 ? 18.75 14.336 -3.561 1 98.19 99 THR B N 1
ATOM 1936 C CA . THR B 1 99 ? 19.406 13.562 -4.605 1 98.19 99 THR B CA 1
ATOM 1937 C C . THR B 1 99 ? 18.984 14.047 -5.988 1 98.19 99 THR B C 1
ATOM 1939 O O . THR B 1 99 ? 19.641 13.734 -6.988 1 98.19 99 THR B O 1
ATOM 1942 N N . GLY B 1 100 ? 17.859 14.695 -6.016 1 98.31 100 GLY B N 1
ATOM 1943 C CA . GLY B 1 100 ? 17.312 15.148 -7.285 1 98.31 100 GLY B CA 1
ATOM 1944 C C . GLY B 1 100 ? 16.578 14.055 -8.039 1 98.31 100 GLY B C 1
ATOM 1945 O O . GLY B 1 100 ? 16.062 14.281 -9.141 1 98.31 100 GLY B O 1
ATOM 1946 N N . LYS B 1 101 ? 16.438 12.891 -7.531 1 98.56 101 LYS B N 1
ATOM 1947 C CA . LYS B 1 101 ? 15.812 11.75 -8.195 1 98.56 101 LYS B CA 1
ATOM 1948 C C . LYS B 1 101 ? 14.297 11.773 -8.031 1 98.56 101 LYS B C 1
ATOM 1950 O O . LYS B 1 101 ? 13.789 12.156 -6.973 1 98.56 101 LYS B O 1
ATOM 1955 N N . ASP B 1 102 ? 13.602 11.32 -9.047 1 98.38 102 ASP B N 1
ATOM 1956 C CA . ASP B 1 102 ? 12.148 11.172 -8.984 1 98.38 102 ASP B CA 1
ATOM 1957 C C . ASP B 1 102 ? 11.758 9.852 -8.32 1 98.38 102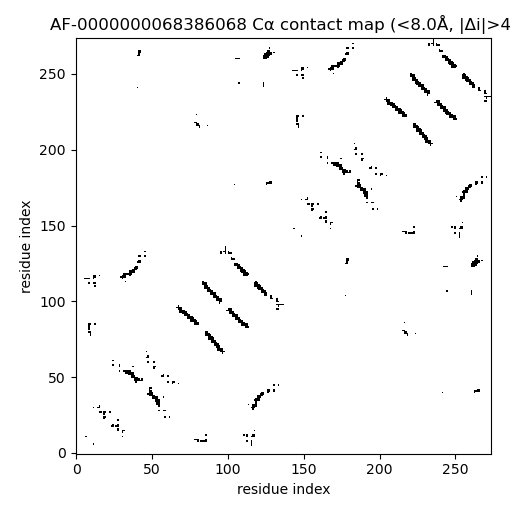 ASP B C 1
ATOM 1959 O O . ASP B 1 102 ? 12.453 8.844 -8.477 1 98.38 102 ASP B O 1
ATOM 1963 N N . PHE B 1 103 ? 10.727 9.922 -7.656 1 98.19 103 PHE B N 1
ATOM 1964 C CA . PHE B 1 103 ? 10.086 8.797 -6.992 1 98.19 103 PHE B CA 1
ATOM 1965 C C . PHE B 1 103 ? 8.617 8.695 -7.391 1 98.19 103 PHE B C 1
ATOM 1967 O O . PHE B 1 103 ? 7.84 9.625 -7.145 1 98.19 103 PHE B O 1
ATOM 1974 N N . VAL B 1 104 ? 8.227 7.598 -8.047 1 98.69 104 VAL B N 1
ATOM 1975 C CA . VAL B 1 104 ? 6.852 7.34 -8.461 1 98.69 104 VAL B CA 1
ATOM 1976 C C . VAL B 1 104 ? 6.309 6.125 -7.711 1 98.69 104 VAL B C 1
ATOM 1978 O O . VAL B 1 104 ? 7.004 5.121 -7.555 1 98.69 104 VAL B O 1
ATOM 1981 N N . SER B 1 105 ? 5.098 6.199 -7.301 1 98.81 105 SER B N 1
ATOM 1982 C CA . SER B 1 105 ? 4.512 5.09 -6.555 1 98.81 105 SER B CA 1
ATOM 1983 C C . SER B 1 105 ? 2.988 5.094 -6.66 1 98.81 105 SER B C 1
ATOM 1985 O O . SER B 1 105 ? 2.365 6.16 -6.676 1 98.81 105 SER B O 1
ATOM 1987 N N . ASP B 1 106 ? 2.375 3.932 -6.801 1 98.88 106 ASP B N 1
ATOM 1988 C CA . ASP B 1 106 ? 0.993 3.76 -6.359 1 98.88 106 ASP B CA 1
ATOM 1989 C C . ASP B 1 106 ? 0.891 3.818 -4.836 1 98.88 106 ASP B C 1
ATOM 1991 O O . ASP B 1 106 ? 1.879 3.594 -4.137 1 98.88 106 ASP B O 1
ATOM 1995 N N . PHE B 1 107 ? -0.314 4.18 -4.316 1 98.88 107 PHE B N 1
ATOM 1996 C CA . PHE B 1 107 ? -0.435 4.246 -2.865 1 98.88 107 PHE B CA 1
ATOM 1997 C C . PHE B 1 107 ? -1.83 3.828 -2.416 1 98.88 107 PHE B C 1
ATOM 1999 O O . PHE B 1 107 ? -2.768 3.818 -3.217 1 98.88 107 PHE B O 1
ATOM 2006 N N . ALA B 1 108 ? -1.936 3.418 -1.229 1 98.88 108 ALA B N 1
ATOM 2007 C CA . ALA B 1 108 ? -3.156 3.311 -0.435 1 98.88 108 ALA B CA 1
ATOM 2008 C C . ALA B 1 108 ? -3.014 4.051 0.892 1 98.88 108 ALA B C 1
ATOM 2010 O O . ALA B 1 108 ? -2.121 3.744 1.687 1 98.88 108 ALA B O 1
ATOM 2011 N N . ALA B 1 109 ? -3.836 5.035 1.12 1 98.81 109 ALA B N 1
ATOM 2012 C CA . ALA B 1 109 ? -3.965 5.715 2.406 1 98.81 109 ALA B CA 1
ATOM 2013 C C . ALA B 1 109 ? -5.156 5.18 3.191 1 98.81 109 ALA B C 1
ATOM 2015 O O . ALA B 1 109 ? -6.309 5.359 2.785 1 98.81 109 ALA B O 1
ATOM 2016 N N . ILE B 1 110 ? -4.891 4.496 4.266 1 98.94 110 ILE B N 1
ATOM 2017 C CA . ILE B 1 110 ? -5.91 3.887 5.117 1 98.94 110 ILE B CA 1
ATOM 2018 C C . ILE B 1 110 ? -6.156 4.77 6.336 1 98.94 110 ILE B C 1
ATOM 2020 O O . ILE B 1 110 ? -5.25 4.996 7.141 1 98.94 110 ILE B O 1
ATOM 2024 N N . CYS B 1 111 ? -7.383 5.227 6.492 1 98.88 111 CYS B N 1
ATOM 2025 C CA . CYS B 1 111 ? -7.719 6.152 7.566 1 98.88 111 CYS B CA 1
ATOM 2026 C C . CYS B 1 111 ? -8.828 5.59 8.445 1 98.88 111 CYS B C 1
ATOM 2028 O O . CYS B 1 111 ? -9.789 5.004 7.941 1 98.88 111 CYS B O 1
ATOM 2030 N N . SER B 1 112 ? -8.641 5.699 9.695 1 98.88 112 SER B N 1
ATOM 2031 C CA . SER B 1 112 ? -9.742 5.516 10.641 1 98.88 112 SER B CA 1
ATOM 2032 C C . SER B 1 112 ? -10.289 6.855 11.125 1 98.88 112 SER B C 1
ATOM 2034 O O . SER B 1 112 ? -9.523 7.805 11.336 1 98.88 112 SER B O 1
ATOM 2036 N N . VAL B 1 113 ? -11.609 6.953 11.273 1 98.75 113 VAL B N 1
ATOM 2037 C CA . VAL B 1 113 ? -12.273 8.18 11.695 1 98.75 113 VAL B CA 1
ATOM 2038 C C . VAL B 1 113 ? -12.992 7.949 13.023 1 98.75 113 VAL B C 1
ATOM 2040 O O . VAL B 1 113 ? -13.688 6.945 13.188 1 98.75 113 VAL B O 1
ATOM 2043 N N . ARG B 1 114 ? -12.742 8.719 13.953 1 98.44 114 ARG B N 1
ATOM 2044 C CA . ARG B 1 114 ? -13.398 8.734 15.258 1 98.44 114 ARG B CA 1
ATOM 2045 C C . ARG B 1 114 ? -13.766 10.156 15.664 1 98.44 114 ARG B C 1
ATOM 2047 O O . ARG B 1 114 ? -12.922 11.055 15.648 1 98.44 114 ARG B O 1
ATOM 2054 N N . ASP B 1 115 ? -15.094 10.406 15.961 1 96.38 115 ASP B N 1
ATOM 2055 C CA . ASP B 1 115 ? -15.594 11.688 16.453 1 96.38 115 ASP B CA 1
ATOM 2056 C C . ASP B 1 115 ? -15.305 12.805 15.445 1 96.38 115 ASP B C 1
ATOM 2058 O O . ASP B 1 115 ? -14.844 13.883 15.82 1 96.38 115 ASP B O 1
ATOM 2062 N N . GLY B 1 116 ? -15.422 12.422 14.227 1 97.56 116 GLY B N 1
ATOM 2063 C CA . GLY B 1 116 ? -15.328 13.414 13.172 1 97.56 116 GLY B CA 1
ATOM 2064 C C . GLY B 1 116 ? -13.898 13.805 12.844 1 97.56 116 GLY B C 1
ATOM 2065 O O . GLY B 1 116 ? -13.656 14.828 12.203 1 97.56 116 GLY B O 1
ATOM 2066 N N . LYS B 1 117 ? -12.938 13.047 13.289 1 98.62 117 LYS B N 1
ATOM 2067 C CA . LYS B 1 117 ? -11.516 13.312 13.07 1 98.62 117 LYS B CA 1
ATOM 2068 C C . LYS B 1 117 ? -10.781 12.047 12.633 1 98.62 117 LYS B C 1
ATOM 2070 O O . LYS B 1 117 ? -11.219 10.938 12.938 1 98.62 117 LYS B O 1
ATOM 2075 N N . VAL B 1 118 ? -9.711 12.211 11.906 1 98.81 118 VAL B N 1
ATOM 2076 C CA . VAL B 1 118 ? -8.852 11.078 11.578 1 98.81 118 VAL B CA 1
ATOM 2077 C C . VAL B 1 118 ? -8.117 10.609 12.836 1 98.81 118 VAL B C 1
ATOM 2079 O O . VAL B 1 118 ? -7.375 11.375 13.453 1 98.81 118 VAL B O 1
ATOM 2082 N N . SER B 1 119 ? -8.336 9.375 13.195 1 98.94 119 SER B N 1
ATOM 2083 C CA . SER B 1 119 ? -7.742 8.836 14.414 1 98.94 119 SER B CA 1
ATOM 2084 C C . SER B 1 119 ? -6.57 7.918 14.102 1 98.94 119 SER B C 1
ATOM 2086 O O . SER B 1 119 ? -5.785 7.582 14.992 1 98.94 119 SER B O 1
ATOM 2088 N N . ALA B 1 120 ? -6.473 7.449 12.914 1 98.94 120 ALA B N 1
ATOM 2089 C CA . ALA B 1 120 ? -5.344 6.656 12.445 1 98.94 120 ALA B CA 1
ATOM 2090 C C . ALA B 1 120 ? -5.102 6.875 10.953 1 98.94 120 ALA B C 1
ATOM 2092 O O . ALA B 1 120 ? -6.051 7.031 10.188 1 98.94 120 ALA B O 1
ATOM 2093 N N . TYR B 1 121 ? -3.898 6.898 10.594 1 98.81 121 TYR B N 1
ATOM 2094 C CA . TYR B 1 121 ? -3.43 7.055 9.227 1 98.81 121 TYR B CA 1
ATOM 2095 C C . TYR B 1 121 ? -2.305 6.07 8.922 1 98.81 121 TYR B C 1
ATOM 2097 O O . TYR B 1 121 ? -1.275 6.066 9.602 1 98.81 121 TYR B O 1
ATOM 2105 N N . ASN B 1 122 ? -2.533 5.184 7.988 1 98.88 122 ASN B N 1
ATOM 2106 C CA . ASN B 1 122 ? -1.561 4.23 7.473 1 98.88 122 ASN B CA 1
ATOM 2107 C C . ASN B 1 122 ? -1.348 4.402 5.969 1 98.88 122 ASN B C 1
ATOM 2109 O O . ASN B 1 122 ? -2.26 4.16 5.176 1 98.88 122 ASN B O 1
ATOM 2113 N N . PHE B 1 123 ? -0.19 4.918 5.609 1 98.75 123 PHE B N 1
ATOM 2114 C CA . PHE B 1 123 ? 0.118 5.184 4.207 1 98.75 123 PHE B CA 1
ATOM 2115 C C . PHE B 1 123 ? 1.037 4.109 3.643 1 98.75 123 PHE B C 1
ATOM 2117 O O . PHE B 1 123 ? 2.199 4.008 4.039 1 98.75 123 PHE B O 1
ATOM 2124 N N . ILE B 1 124 ? 0.577 3.314 2.719 1 98.94 124 ILE B N 1
ATOM 2125 C CA . ILE B 1 124 ? 1.351 2.25 2.088 1 98.94 124 ILE B CA 1
ATOM 2126 C C . ILE B 1 124 ? 1.76 2.674 0.68 1 98.94 124 ILE B C 1
ATOM 2128 O O . ILE B 1 124 ? 0.929 3.152 -0.097 1 98.94 124 ILE B O 1
ATOM 2132 N N . GLU B 1 125 ? 2.996 2.555 0.373 1 98.81 125 GLU B N 1
ATOM 2133 C CA . GLU B 1 125 ? 3.6 2.951 -0.896 1 98.81 125 GLU B CA 1
ATOM 2134 C C . GLU B 1 125 ? 4.793 2.064 -1.242 1 98.81 125 GLU B C 1
ATOM 2136 O O . GLU B 1 125 ? 5.133 1.151 -0.487 1 98.81 125 GLU B O 1
ATOM 2141 N N . ASP B 1 126 ? 5.398 2.256 -2.473 1 98.88 126 ASP B N 1
ATOM 2142 C CA . ASP B 1 126 ? 6.602 1.531 -2.877 1 98.88 126 ASP B CA 1
ATOM 2143 C C . ASP B 1 126 ? 7.812 1.993 -2.074 1 98.88 126 ASP B C 1
ATOM 2145 O O . ASP B 1 126 ? 8.625 2.783 -2.562 1 98.88 126 ASP B O 1
ATOM 2149 N N . SER B 1 127 ? 7.953 1.41 -0.881 1 98.81 127 SER B N 1
ATOM 2150 C CA . SER B 1 127 ? 8.969 1.858 0.069 1 98.81 127 SER B CA 1
ATOM 2151 C C . SER B 1 127 ? 10.375 1.604 -0.463 1 98.81 127 SER B C 1
ATOM 2153 O O . SER B 1 127 ? 11.32 2.299 -0.086 1 98.81 127 SER B O 1
ATOM 2155 N N . TYR B 1 128 ? 10.531 0.617 -1.307 1 98.75 128 TYR B N 1
ATOM 2156 C CA . TYR B 1 128 ? 11.844 0.396 -1.901 1 98.75 128 TYR B CA 1
ATOM 2157 C C . TYR B 1 128 ? 12.219 1.535 -2.842 1 98.75 128 TYR B C 1
ATOM 2159 O O . TYR B 1 128 ? 13.336 2.055 -2.785 1 98.75 128 TYR B O 1
ATOM 2167 N N . ALA B 1 129 ? 11.289 1.844 -3.746 1 98.81 129 ALA B N 1
ATOM 2168 C CA . ALA B 1 129 ? 11.555 2.943 -4.672 1 98.81 129 ALA B CA 1
ATOM 2169 C C . ALA B 1 129 ? 11.852 4.234 -3.914 1 98.81 129 ALA B C 1
ATOM 2171 O O . ALA B 1 129 ? 12.711 5.023 -4.332 1 98.81 129 ALA B O 1
ATOM 2172 N N . LEU B 1 130 ? 11.125 4.453 -2.832 1 98.75 130 LEU B N 1
ATOM 2173 C CA . LEU B 1 130 ? 11.375 5.621 -1.999 1 98.75 130 LEU B CA 1
ATOM 2174 C C . LEU B 1 130 ? 12.805 5.605 -1.457 1 98.75 130 LEU B C 1
ATOM 2176 O O . LEU B 1 130 ? 13.547 6.578 -1.609 1 98.75 130 LEU B O 1
ATOM 2180 N N . TRP B 1 131 ? 13.141 4.52 -0.853 1 98.62 131 TRP B N 1
ATOM 2181 C CA . TRP B 1 131 ? 14.484 4.375 -0.295 1 98.62 131 TRP B CA 1
ATOM 2182 C C . TRP B 1 131 ? 15.547 4.578 -1.37 1 98.62 131 TRP B C 1
ATOM 2184 O O . TRP B 1 131 ? 16.516 5.309 -1.161 1 98.62 131 TRP B O 1
ATOM 2194 N N . ARG B 1 132 ? 15.336 3.941 -2.49 1 98.38 132 ARG B N 1
ATOM 2195 C CA . ARG B 1 132 ? 16.297 4.035 -3.586 1 98.38 132 ARG B CA 1
ATOM 2196 C C . ARG B 1 132 ? 16.484 5.48 -4.031 1 98.38 132 ARG B C 1
ATOM 2198 O O . ARG B 1 132 ? 17.594 5.902 -4.34 1 98.38 132 ARG B O 1
ATOM 2205 N N . ALA B 1 133 ? 15.422 6.227 -4.086 1 98.5 133 ALA B N 1
ATOM 2206 C CA . ALA B 1 133 ? 15.453 7.617 -4.531 1 98.5 133 ALA B CA 1
ATOM 2207 C C . ALA B 1 133 ? 16.25 8.484 -3.561 1 98.5 133 ALA B C 1
ATOM 2209 O O . ALA B 1 133 ? 16.75 9.547 -3.934 1 98.5 133 ALA B O 1
ATOM 2210 N N . PHE B 1 134 ? 16.359 8.07 -2.275 1 98.38 134 PHE B N 1
ATOM 2211 C CA . PHE B 1 134 ? 17.109 8.82 -1.268 1 98.38 134 PHE B CA 1
ATOM 2212 C C . PHE B 1 134 ? 18.594 8.477 -1.317 1 98.38 134 PHE B C 1
ATOM 2214 O O . PHE B 1 134 ? 19.406 9.156 -0.695 1 98.38 134 PHE B O 1
ATOM 2221 N N . GLN B 1 135 ? 18.875 7.328 -2.045 1 97.31 135 GLN B N 1
ATOM 2222 C CA . GLN B 1 135 ? 20.281 6.902 -2.092 1 97.31 135 GLN B CA 1
ATOM 2223 C C . GLN B 1 135 ? 21.078 7.762 -3.064 1 97.31 135 GLN B C 1
ATOM 2225 O O . GLN B 1 135 ? 20.594 8.117 -4.141 1 97.31 135 GLN B O 1
ATOM 2230 N N . PRO B 1 136 ? 22.328 8.109 -2.623 1 93.12 136 PRO B N 1
ATOM 2231 C CA . PRO B 1 136 ? 23.172 8.852 -3.557 1 93.12 136 PRO B CA 1
ATOM 2232 C C . PRO B 1 136 ? 23.516 8.055 -4.812 1 93.12 136 PRO B C 1
ATOM 2234 O O . PRO B 1 136 ? 23.453 6.82 -4.801 1 93.12 136 PRO B O 1
ATOM 2237 N N . SER B 1 137 ? 23.609 8.727 -6.012 1 81.12 137 SER B N 1
ATOM 2238 C CA . SER B 1 137 ? 23.984 8.094 -7.27 1 81.12 137 SER B CA 1
ATOM 2239 C C . SER B 1 137 ? 25.391 7.488 -7.176 1 81.12 137 SER B C 1
ATOM 2241 O O . SER B 1 137 ? 26.25 8.016 -6.477 1 81.12 137 SER B O 1
#

Sequence (274 aa):
MTTYTEMTPTQVVQHYLETFFKKDVEKTLQCLTEDVVWKVQGASDVPTIGLRHGRDQVRDWMALFPVNFEPLDFQVERTFESGDKVVIIGNFKHRIRRTGKDFVSDFAAICSVRDGKVSAYNFIEDSYALWRAFQPSMTTYTEMTPTQVVQHYLETFFKKDVEKTLQCLTEDVVWKVQGASDVPTIGLRHGRDQVRDWMALFPVNFEPLDFQVERTFESGDKVVIIGNFKHRIRRTGKDFVSDFAAICSVRDGKVSAYNFIEDSYALWRAFQPS

Solvent-accessible surface area (backbone atoms only — not comparable to full-atom values): 14190 Å² total; per-residue (Å²): 126,82,74,75,76,71,65,49,52,59,54,39,50,51,50,32,50,53,28,50,76,68,66,36,63,70,65,28,50,68,34,36,35,71,73,17,39,39,37,25,68,43,46,78,87,40,90,79,32,45,80,35,64,19,48,68,44,46,50,56,50,60,61,46,44,71,72,43,41,41,82,73,46,76,45,79,72,50,75,30,63,54,82,49,32,30,38,37,33,33,39,38,32,32,29,26,58,88,57,64,31,69,34,70,34,55,39,38,41,40,33,34,44,51,95,74,14,39,36,30,39,39,46,45,35,33,17,25,47,49,49,55,25,70,45,78,133,128,83,76,74,74,71,66,49,51,59,54,39,51,50,51,32,49,52,29,50,75,68,65,37,63,70,64,27,50,70,34,36,33,70,73,17,38,39,37,24,68,44,46,78,87,41,90,78,33,44,79,35,64,19,49,68,43,44,49,54,48,60,61,46,45,72,71,42,41,42,84,74,45,76,44,80,71,50,74,30,64,54,83,48,33,30,39,38,33,33,39,38,33,32,29,26,57,90,57,64,31,69,34,70,35,56,38,39,40,39,32,33,44,51,96,73,15,39,34,30,39,40,45,45,36,33,18,24,48,49,50,54,26,68,44,78,132

Radius of gyration: 19.53 Å; Cα contacts (8 Å, |Δi|>4): 605; chains: 2; bounding box: 60×48×40 Å

Organism: Agrobacterium fabrum (strain C58 / ATCC 33970) (NCBI:txid176299)

pLDDT: mean 95.61, std 9.99, range [37.16, 98.94]

Foldseek 3Di:
DPPPPQDDLVRLVVQLVVCLVVLVLVSNLVQEDQFAWEAEDADPPQLLHDIDTGSVRVSVSSVVDVVFKAWDFWDWDDWDDDPQKIKTWTKGWIATPVARFIAIWTKIWIFGHDPSHTRYIYIYIPRVSVVVNPDHD/DPPPPQDDLVRLVVQLVVCLVVLVLVSNLVQEDQFAWEAEDADPPQLLHDIDTGSVRVSVSSVVDVVFKDWDFWDWDDWDDDPQKIKTWTKGWIATPVARFIAIWTKIWIFGHDPSHTRYIYIYIPRVSVVVNPDHD